Protein 3HMC (pdb70)

Foldseek 3Di:
DQAEFEFEEACVLPFFPCVQQVSRHLEYEYEQAAFLPGGGPCQVVVVVVCVVSVHAYAYEYEHQAADLVSLLVRLVSRVVRDDPSHLEYEYEYEDDNYQQVLNSVLSSQVSNVVVPRDAYEYEYEPPGCVSNVNVPRDGRWYEYEDQPPDFDPDDTQKYFHDQQDQTPRRGGGTTIDGDHDQDSVSRRD

InterPro domains:
  IPR002053 Glycoside hydrolase, family 25 [PF01183] (5-168)
  IPR002053 Glycoside hydrolase, family 25 [PS51904] (1-191)
  IPR017853 Glycoside hydrolase superfamily [SSF51445] (3-186)
  IPR021976 N-acetylmuramoyl-l-alanine amidase, C-terminal domain [PF12123] (221-264)

Secondary structure (DSSP, 8-state):
----EEEEE-GGG-S--HHHHGGGEEEEEEEEEESTT-B-SSHHHHHHHHHHTT--EEEEEE----SHHHHHHHHHHHHHHS-TT-S-EEEEE-S-SSS-HHHHHHHHHHHHHHHT-S-EEEEE-TTTHHHHTGGG---SEEEEE--SSSPPSS--SEEEEEEEEEETTTEEEEEEEE-SS--HHHHH-

CATH classification: 3.20.20.80

Radius of gyration: 15.55 Å; Cα contacts (8 Å, |Δi|>4): 410; chains: 1; bounding box: 36×42×38 Å

Solvent-accessible surface area: 8850 Å² total; per-residue (Å²): 155,124,140,25,48,10,0,9,3,12,55,194,29,26,135,21,74,18,78,87,0,78,117,40,13,30,1,0,0,0,23,1,0,34,1,22,154,83,73,4,86,54,6,156,44,9,6,129,22,0,93,150,66,54,6,39,6,0,0,26,0,28,0,98,0,96,43,72,75,42,0,93,103,4,0,58,17,0,42,109,70,4,35,112,64,13,19,0,8,0,0,8,0,69,56,124,36,28,124,64,0,73,21,0,0,28,10,0,0,72,12,0,76,166,56,29,4,169,37,0,0,1,19,1,8,108,167,9,24,95,94,37,25,3,68,106,16,164,35,47,3,36,6,8,5,84,90,64,68,71,139,9,70,76,118,12,18,1,40,6,74,21,90,101,10,114,1,65,28,13,28,146,6,38,13,8,34,53,73,43,126,41,64,64,79,59,0,35,137

Structure (mmCIF, N/CA/C/O backbone):
data_3HMC
#
_entry.id   3HMC
#
_cell.length_a   48.682
_cell.length_b   56.454
_cell.length_c   67.361
_cell.angle_alpha   90.00
_cell.angle_beta   90.00
_cell.angle_gamma   90.00
#
_symmetry.space_group_name_H-M   'P 21 21 21'
#
loop_
_entity.id
_entity.type
_entity.pdbx_description
1 polymer 'Putative prophage LambdaBa04, glycosyl hydrolase, family 25'
2 non-polymer '2-(N-MORPHOLINO)-ETHANESULFONIC ACID'
3 water water
#
loop_
_atom_site.group_PDB
_atom_site.id
_atom_site.type_symbol
_atom_site.label_atom_id
_atom_site.label_alt_id
_atom_site.label_comp_id
_atom_site.label_asym_id
_atom_site.label_entity_id
_atom_site.label_seq_id
_atom_site.pdbx_PDB_ins_code
_atom_site.Cartn_x
_atom_site.Cartn_y
_atom_site.Cartn_z
_atom_site.occupancy
_atom_site.B_iso_or_equiv
_atom_site.auth_seq_id
_atom_site.auth_comp_id
_atom_site.auth_asym_id
_atom_site.auth_atom_id
_atom_site.pdbx_PDB_model_num
ATOM 1 N N . SER A 1 2 ? 25.974 53.001 -3.998 1.00 29.56 2 SER A N 1
ATOM 2 C CA . SER A 1 2 ? 25.053 51.835 -4.119 1.00 28.65 2 SER A CA 1
ATOM 3 C C . SER A 1 2 ? 24.664 51.301 -2.744 1.00 27.34 2 SER A C 1
ATOM 4 O O . SER A 1 2 ? 25.512 50.824 -1.991 1.00 27.52 2 SER A O 1
ATOM 7 N N . HIS A 1 3 ? 23.375 51.381 -2.429 1.00 24.62 3 HIS A N 1
ATOM 8 C CA . HIS A 1 3 ? 22.857 50.912 -1.147 1.00 22.46 3 HIS A CA 1
ATOM 9 C C . HIS A 1 3 ? 23.032 49.404 -0.983 1.00 21.30 3 HIS A C 1
ATOM 10 O O . HIS A 1 3 ? 22.787 48.633 -1.909 1.00 21.41 3 HIS A O 1
ATOM 17 N N . MET A 1 4 ? 23.464 48.997 0.205 1.00 19.94 4 MET A N 1
ATOM 18 C CA . MET A 1 4 ? 23.658 47.589 0.530 1.00 19.87 4 MET A CA 1
ATOM 19 C C . MET A 1 4 ? 23.065 47.377 1.919 1.00 19.65 4 MET A C 1
ATOM 20 O O . MET A 1 4 ? 23.789 47.252 2.907 1.00 22.00 4 MET A O 1
ATOM 25 N N . GLY A 1 5 ? 21.738 47.348 1.982 1.00 18.81 5 GLY A N 1
ATOM 26 C CA . GLY A 1 5 ? 21.048 47.186 3.249 1.00 17.08 5 GLY A CA 1
ATOM 27 C C . GLY A 1 5 ? 21.025 45.784 3.818 1.00 15.32 5 GLY A C 1
ATOM 28 O O . GLY A 1 5 ? 21.218 44.802 3.101 1.00 16.31 5 GLY A O 1
ATOM 29 N N . HIS A 1 6 ? 20.771 45.697 5.120 1.00 14.21 6 HIS A N 1
ATOM 30 C CA . HIS A 1 6 ? 20.724 44.415 5.814 1.00 14.73 6 HIS A CA 1
ATOM 31 C C . HIS A 1 6 ? 19.532 44.308 6.755 1.00 12.66 6 HIS A C 1
ATOM 32 O O . HIS A 1 6 ? 19.055 45.309 7.293 1.00 12.65 6 HIS A O 1
ATOM 39 N N . ILE A 1 7 ? 19.057 43.082 6.945 1.00 12.42 7 ILE A N 1
ATOM 40 C CA . ILE A 1 7 ? 17.977 42.809 7.884 1.00 11.30 7 ILE A CA 1
ATOM 41 C C . ILE A 1 7 ? 18.732 42.135 9.020 1.00 10.58 7 ILE A C 1
ATOM 42 O O . ILE A 1 7 ? 19.267 41.035 8.862 1.00 10.31 7 ILE A O 1
ATOM 47 N N . ILE A 1 8 ? 18.785 42.806 10.163 1.00 9.99 8 ILE A N 1
ATOM 48 C CA . ILE A 1 8 ? 19.545 42.315 11.305 1.00 9.96 8 ILE A CA 1
ATOM 49 C C . ILE A 1 8 ? 18.707 42.050 12.547 1.00 9.57 8 ILE A C 1
ATOM 50 O O . ILE A 1 8 ? 17.829 42.844 12.879 1.00 10.12 8 ILE A O 1
ATOM 55 N N . ASP A 1 9 ? 18.946 40.926 13.218 1.00 9.38 9 ASP A N 1
ATOM 56 C CA . ASP A 1 9 ? 18.249 40.689 14.475 1.00 9.49 9 ASP A CA 1
ATOM 57 C C . ASP A 1 9 ? 19.297 40.943 15.552 1.00 10.12 9 ASP A C 1
ATOM 58 O O . ASP A 1 9 ? 20.467 40.583 15.390 1.00 9.69 9 ASP A O 1
ATOM 63 N N . ILE A 1 10 ? 18.882 41.605 16.629 1.00 9.34 10 ILE A N 1
ATOM 64 C CA . ILE A 1 10 ? 19.784 41.950 17.721 1.00 9.23 10 ILE A CA 1
ATOM 65 C C . ILE A 1 10 ? 19.171 41.655 19.081 1.00 8.97 10 ILE A C 1
ATOM 66 O O . ILE A 1 10 ? 17.969 41.430 19.197 1.00 9.00 10 ILE A O 1
ATOM 71 N N . SER A 1 11 ? 20.025 41.662 20.099 1.00 8.79 11 SER A N 1
ATOM 72 C CA . SER A 1 11 ? 19.632 41.429 21.482 1.00 9.06 11 SER A CA 1
ATOM 73 C C . SER A 1 11 ? 20.690 42.136 22.318 1.00 10.35 11 SER A C 1
ATOM 74 O O . SER A 1 11 ? 21.605 42.745 21.769 1.00 10.01 11 SER A O 1
ATOM 77 N N . LYS A 1 12 ? 20.583 42.052 23.639 1.00 10.13 12 LYS A N 1
ATOM 78 C CA . LYS A 1 12 ? 21.556 42.724 24.492 1.00 9.99 12 LYS A CA 1
ATOM 79 C C . LYS A 1 12 ? 22.988 42.281 24.209 1.00 10.21 12 LYS A C 1
ATOM 80 O O . LYS A 1 12 ? 23.935 43.005 24.511 1.00 10.36 12 LYS A O 1
ATOM 86 N N . TRP A 1 13 ? 23.158 41.101 23.618 1.00 9.11 13 TRP A N 1
ATOM 87 C CA . TRP A 1 13 ? 24.500 40.618 23.326 1.00 10.53 13 TRP A CA 1
ATOM 88 C C . TRP A 1 13 ? 25.248 41.510 22.340 1.00 11.06 13 TRP A C 1
ATOM 89 O O . TRP A 1 13 ? 26.475 41.479 22.285 1.00 12.63 13 TRP A O 1
ATOM 100 N N . ASN A 1 14 ? 24.516 42.312 21.570 1.00 11.08 14 ASN A N 1
ATOM 101 C CA . ASN A 1 14 ? 25.157 43.203 20.608 1.00 10.86 14 ASN A CA 1
ATOM 102 C C . A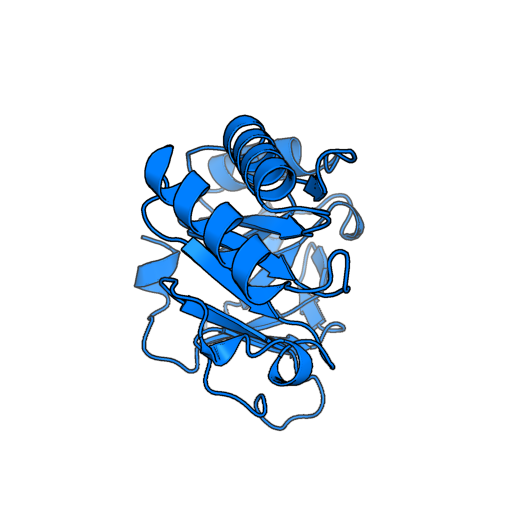SN A 1 14 ? 25.746 44.446 21.269 1.00 11.20 14 ASN A C 1
ATOM 103 O O . ASN A 1 14 ? 26.474 45.210 20.635 1.00 12.31 14 ASN A O 1
ATOM 108 N N . GLY A 1 15 ? 25.430 44.644 22.546 1.00 10.10 15 GLY A N 1
ATOM 109 C CA . GLY A 1 15 ? 25.953 45.790 23.271 1.00 10.92 15 GLY A CA 1
ATOM 110 C C . GLY A 1 15 ? 25.510 47.122 22.702 1.00 12.16 15 GLY A C 1
ATOM 111 O O . GLY A 1 15 ? 24.518 47.206 21.984 1.00 14.07 15 GLY A O 1
ATOM 112 N N . ASP A 1 16 ? 26.248 48.175 23.026 1.00 12.57 16 ASP A N 1
ATOM 113 C CA . ASP A 1 16 ? 25.909 49.499 22.532 1.00 12.43 16 ASP A CA 1
ATOM 114 C C . ASP A 1 16 ? 26.175 49.587 21.034 1.00 11.54 16 ASP A C 1
ATOM 115 O O . ASP A 1 16 ? 27.167 49.059 20.533 1.00 11.92 16 ASP A O 1
ATOM 120 N N . ILE A 1 17 ? 25.274 50.258 20.328 1.00 11.50 17 ILE A N 1
ATOM 121 C CA . ILE A 1 17 ? 25.365 50.388 18.884 1.00 11.93 17 ILE A CA 1
ATOM 122 C C . ILE A 1 17 ? 25.489 51.837 18.424 1.00 11.79 17 ILE A C 1
ATOM 123 O O . ILE A 1 17 ? 24.845 52.730 18.974 1.00 12.21 17 ILE A O 1
ATOM 128 N N . ASN A 1 18 ? 26.339 52.058 17.422 1.00 11.05 18 ASN A N 1
ATOM 129 C CA . ASN A 1 18 ? 26.533 53.385 16.843 1.00 11.38 18 ASN A CA 1
ATOM 130 C C . ASN A 1 18 ? 25.481 53.470 15.739 1.00 10.67 18 ASN A C 1
ATOM 131 O O . ASN A 1 18 ? 25.747 53.150 14.579 1.00 11.36 18 ASN A O 1
ATOM 136 N N . TRP A 1 19 ? 24.277 53.892 16.112 1.00 10.92 19 TRP A N 1
ATOM 137 C CA . TRP A 1 19 ? 23.173 53.980 15.165 1.00 11.90 19 TRP A CA 1
ATOM 138 C C . TRP A 1 19 ? 23.373 54.944 14.001 1.00 12.20 19 TRP A C 1
ATOM 139 O O . TRP A 1 19 ? 22.909 54.675 12.893 1.00 12.31 19 TRP A O 1
ATOM 150 N N . SER A 1 20 ? 24.055 56.061 14.235 1.00 13.05 20 SER A N 1
ATOM 151 C CA . SER A 1 20 ? 24.287 57.017 13.156 1.00 13.85 20 SER A CA 1
ATOM 152 C C . SER A 1 20 ? 25.090 56.390 12.023 1.00 12.69 20 SER A C 1
ATOM 153 O O . SER A 1 20 ? 24.828 56.647 10.848 1.00 13.36 20 SER A O 1
ATOM 156 N N . ILE A 1 21 ? 26.068 55.56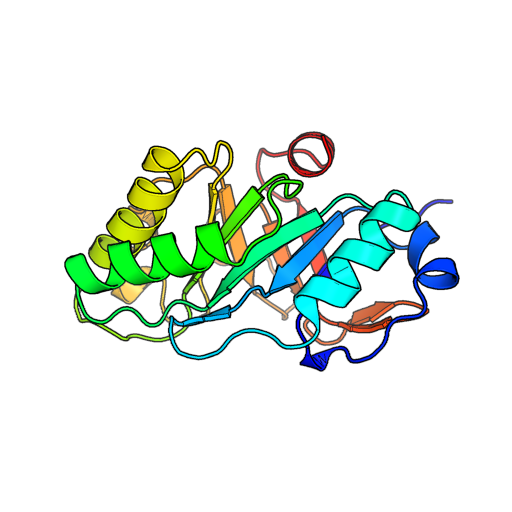4 12.379 1.00 13.22 21 ILE A N 1
ATOM 157 C CA . ILE A 1 21 ? 26.906 54.898 11.390 1.00 13.78 21 ILE A CA 1
ATOM 158 C C . ILE A 1 21 ? 26.233 53.666 10.786 1.00 13.49 21 ILE A C 1
ATOM 159 O O . ILE A 1 21 ? 26.374 53.395 9.592 1.00 15.07 21 ILE A O 1
ATOM 164 N N . ALA A 1 22 ? 25.499 52.923 11.608 1.00 12.43 22 ALA A N 1
ATOM 165 C CA . ALA A 1 22 ? 24.828 51.713 11.142 1.00 13.35 22 ALA A CA 1
ATOM 166 C C . ALA A 1 22 ? 23.648 51.995 10.214 1.00 13.44 22 ALA A C 1
ATOM 167 O O . ALA A 1 22 ? 23.344 51.196 9.327 1.00 14.41 22 ALA A O 1
ATOM 169 N N . LYS A 1 23 ? 23.000 53.137 10.420 1.00 13.63 23 LYS A N 1
ATOM 170 C CA . LYS A 1 23 ? 21.830 53.545 9.644 1.00 14.49 23 LYS A CA 1
ATOM 171 C C . LYS A 1 23 ? 21.832 53.176 8.160 1.00 13.81 23 LYS A C 1
ATOM 172 O O . LYS A 1 23 ? 20.939 52.475 7.690 1.00 14.17 23 LYS A O 1
ATOM 178 N N . GLN A 1 24 ? 22.833 53.648 7.425 1.00 14.17 24 GLN A N 1
ATOM 179 C CA . GLN A 1 24 ? 22.912 53.388 5.990 1.00 15.32 24 GLN A CA 1
ATOM 180 C C . GLN A 1 24 ? 23.018 51.910 5.618 1.00 15.04 24 GLN A C 1
ATOM 181 O O . GLN A 1 24 ? 22.787 51.539 4.467 1.00 15.86 24 GLN A O 1
ATOM 187 N N . HIS A 1 25 ? 23.360 51.069 6.588 1.00 14.30 25 HIS A N 1
ATOM 188 C CA . HIS A 1 25 ? 23.506 49.636 6.342 1.00 14.46 25 HIS A CA 1
ATOM 189 C C . HIS A 1 25 ? 22.300 48.831 6.817 1.00 13.98 25 HIS A C 1
ATOM 190 O O . HIS A 1 25 ? 22.258 47.611 6.647 1.00 15.21 25 HIS A O 1
ATOM 197 N N . ILE A 1 26 ? 21.323 49.516 7.399 1.00 12.97 26 ILE A N 1
ATOM 198 C CA . ILE A 1 26 ? 20.138 48.858 7.943 1.00 11.63 26 ILE A CA 1
ATOM 199 C C . ILE A 1 26 ? 18.846 49.050 7.161 1.00 12.92 26 ILE A C 1
ATOM 200 O O . ILE A 1 26 ? 18.436 50.179 6.899 1.00 14.02 26 ILE A O 1
ATOM 205 N N . ASP A 1 27 ? 18.203 47.943 6.801 1.00 12.53 27 ASP A N 1
ATOM 206 C CA . ASP A 1 27 ? 16.919 48.013 6.116 1.00 13.43 27 ASP A CA 1
ATOM 207 C C . ASP A 1 27 ? 15.828 47.730 7.147 1.00 13.06 27 ASP A C 1
ATOM 208 O O . ASP A 1 27 ? 14.763 48.343 7.118 1.00 13.08 27 ASP A O 1
ATOM 213 N N . PHE A 1 28 ? 16.103 46.801 8.063 1.00 11.64 28 PHE A N 1
ATOM 214 C CA . PHE A 1 28 ? 15.131 46.422 9.087 1.00 11.14 28 PHE A CA 1
ATOM 215 C C . PHE A 1 28 ? 15.835 45.745 10.258 1.00 9.76 28 PHE A C 1
ATOM 216 O O . PHE A 1 28 ? 16.832 45.043 10.069 1.00 10.33 28 PHE A O 1
ATOM 224 N N . ILE A 1 29 ? 15.309 45.955 11.462 1.00 9.65 29 ILE A N 1
ATOM 225 C CA . ILE A 1 29 ? 15.865 45.367 12.679 1.00 9.83 29 ILE A CA 1
ATOM 226 C C . ILE A 1 29 ? 14.782 44.591 13.423 1.00 9.38 29 ILE A C 1
ATOM 227 O O . ILE A 1 29 ? 13.633 45.020 13.468 1.00 9.47 29 ILE A O 1
ATOM 232 N N . ILE A 1 30 ? 15.137 43.436 13.977 1.00 9.42 30 ILE A N 1
ATOM 233 C CA . ILE A 1 30 ? 14.198 42.680 14.799 1.00 8.99 30 ILE A CA 1
ATOM 234 C C . ILE A 1 30 ? 14.971 42.502 16.109 1.00 9.52 30 ILE A C 1
ATOM 235 O O . ILE A 1 30 ? 16.007 41.833 16.144 1.00 8.80 30 ILE A O 1
ATOM 240 N N . ALA A 1 31 ? 14.477 43.131 17.173 1.00 9.09 31 ALA A N 1
ATOM 241 C CA . ALA A 1 31 ? 15.151 43.107 18.471 1.00 8.60 31 ALA A CA 1
ATOM 242 C C . ALA A 1 31 ? 14.483 42.252 19.532 1.00 8.65 31 ALA A C 1
ATOM 243 O O . ALA A 1 31 ? 13.257 42.170 19.598 1.00 8.12 31 ALA A O 1
ATOM 245 N N . ARG A 1 32 ? 15.303 41.641 20.383 1.00 8.25 32 ARG A N 1
ATOM 246 C CA . ARG A 1 32 ? 14.792 40.783 21.444 1.00 8.74 32 ARG A CA 1
ATOM 247 C C . ARG A 1 32 ? 14.187 41.552 22.611 1.00 8.57 32 A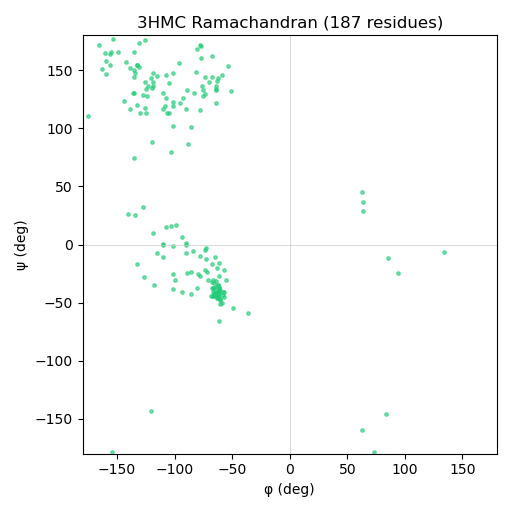RG A C 1
ATOM 248 O O . ARG A 1 32 ? 14.821 42.432 23.190 1.00 9.23 32 ARG A O 1
ATOM 256 N N . VAL A 1 33 ? 12.957 41.193 22.960 1.00 8.93 33 VAL A N 1
ATOM 257 C CA . VAL A 1 33 ? 12.250 41.828 24.065 1.00 8.92 33 VAL A CA 1
ATOM 258 C C . VAL A 1 33 ? 12.443 41.042 25.359 1.00 9.44 33 VAL A C 1
ATOM 259 O O . VAL A 1 33 ? 12.627 41.621 26.429 1.00 10.36 33 VAL A O 1
ATOM 263 N N . GLN A 1 34 ? 12.403 39.720 25.260 1.00 9.41 34 GLN A N 1
ATOM 264 C CA . GLN A 1 34 ? 12.549 38.885 26.442 1.00 9.89 34 GLN A CA 1
ATOM 265 C C . GLN A 1 34 ? 13.057 37.498 26.087 1.00 10.72 34 GLN A C 1
ATOM 266 O O . GLN A 1 34 ? 13.037 37.086 24.926 1.00 10.88 34 GLN A O 1
ATOM 272 N N . ASP A 1 35 ? 13.526 36.797 27.109 1.00 10.74 35 ASP A N 1
ATOM 273 C CA . ASP A 1 35 ? 13.995 35.426 26.983 1.00 10.87 35 ASP A CA 1
ATOM 274 C C . ASP A 1 35 ? 13.050 34.717 27.939 1.00 11.51 35 ASP A C 1
ATOM 275 O O . ASP A 1 35 ? 13.341 34.568 29.129 1.00 12.17 35 ASP A O 1
ATOM 280 N N . GLY A 1 36 ? 11.900 34.305 27.413 1.00 11.34 36 GLY A N 1
ATOM 281 C CA . GLY A 1 36 ? 10.895 33.676 28.245 1.00 11.81 36 GLY A CA 1
ATOM 282 C C . GLY A 1 36 ? 10.258 34.764 29.092 1.00 11.89 36 GLY A C 1
ATOM 283 O O . GLY A 1 36 ? 10.601 35.942 28.969 1.00 12.62 36 GLY A O 1
ATOM 284 N N . SER A 1 37 ? 9.324 34.384 29.954 1.00 11.87 37 SER A N 1
ATOM 285 C CA . SER A 1 37 ? 8.668 35.357 30.820 1.00 12.51 37 SER A CA 1
ATOM 286 C C . SER A 1 37 ? 9.579 35.884 31.920 1.00 12.26 37 SER A C 1
ATOM 287 O O . SER A 1 37 ? 9.374 36.986 32.423 1.00 13.58 37 SER A O 1
ATOM 290 N N . ASN A 1 38 ? 10.601 35.112 32.271 1.00 12.42 38 ASN A N 1
ATOM 291 C CA . ASN A 1 38 ? 11.469 35.485 33.379 1.00 12.51 38 ASN A CA 1
ATOM 292 C C . ASN A 1 38 ? 12.712 36.325 33.143 1.00 13.17 38 ASN A C 1
ATOM 293 O O . ASN A 1 38 ? 13.447 36.612 34.088 1.00 14.51 38 ASN A O 1
ATOM 298 N N . TYR A 1 39 ? 12.956 36.728 31.903 1.00 12.31 39 TYR A N 1
ATOM 299 C CA . TYR A 1 39 ? 14.118 37.561 31.616 1.00 12.90 39 TYR A CA 1
ATOM 300 C C . TYR A 1 39 ? 13.779 38.668 30.628 1.00 11.98 39 TYR A C 1
ATOM 301 O O . TYR A 1 39 ? 13.413 38.405 29.479 1.00 12.69 39 TYR A O 1
ATOM 310 N N . VAL A 1 40 ? 13.900 39.907 31.085 1.00 11.76 40 VAL A N 1
ATOM 311 C CA . VAL A 1 40 ? 13.633 41.072 30.251 1.00 10.92 40 VAL A CA 1
ATOM 312 C C . VAL A 1 40 ? 14.953 41.510 29.626 1.00 11.01 40 VAL A C 1
ATOM 313 O O . VAL A 1 40 ? 15.929 41.726 30.341 1.00 12.57 40 VAL A O 1
ATOM 317 N N . ASP A 1 41 ? 15.003 41.629 28.300 1.00 10.98 41 ASP A N 1
ATOM 318 C CA . ASP A 1 41 ? 16.244 42.062 27.661 1.00 11.13 41 ASP A CA 1
ATOM 319 C C . ASP A 1 41 ? 16.521 43.486 28.146 1.00 10.92 41 ASP A C 1
ATOM 320 O O . ASP A 1 41 ? 15.705 44.384 27.952 1.00 10.89 41 ASP A O 1
ATOM 325 N N . PRO A 1 42 ? 17.688 43.708 28.772 1.00 10.96 42 PRO A N 1
ATOM 326 C CA . PRO A 1 42 ? 18.084 45.014 29.307 1.00 10.96 42 PRO A CA 1
ATOM 327 C C . PRO A 1 42 ? 18.479 46.136 28.354 1.00 11.24 42 PRO A C 1
ATOM 328 O O . PRO A 1 42 ? 18.586 47.283 28.786 1.00 13.00 42 PRO A O 1
ATOM 332 N N . LEU A 1 43 ? 18.701 45.832 27.078 1.00 10.33 43 LEU A N 1
ATOM 333 C CA . LEU A 1 43 ? 19.075 46.883 26.136 1.00 11.60 43 LEU A CA 1
ATOM 334 C C . LEU A 1 43 ? 17.977 47.203 25.128 1.00 10.28 43 LEU A C 1
ATOM 335 O O . LEU A 1 43 ? 18.058 48.203 24.413 1.00 10.48 43 LEU A O 1
ATOM 340 N N . TYR A 1 44 ? 16.948 46.364 25.088 1.00 10.07 44 TYR A N 1
ATOM 341 C CA . TYR A 1 44 ? 15.831 46.546 24.167 1.00 9.17 44 TYR A CA 1
ATOM 342 C C . TYR A 1 44 ? 15.225 47.953 24.163 1.00 9.19 44 TYR A C 1
ATOM 343 O O . TYR A 1 44 ? 15.115 48.580 23.111 1.00 9.51 44 TYR A O 1
ATOM 352 N N . LYS A 1 45 ? 14.819 48.447 25.328 1.00 10.03 45 LYS A N 1
ATOM 353 C CA . LYS A 1 45 ? 14.206 49.772 25.393 1.00 10.62 45 LYS A CA 1
ATOM 354 C C . LYS A 1 45 ? 15.108 50.870 24.840 1.00 10.32 45 LYS A C 1
ATOM 355 O O . LYS A 1 45 ? 14.640 51.769 24.137 1.00 11.96 45 LYS A O 1
ATOM 361 N N . GLY A 1 46 ? 16.397 50.796 25.156 1.00 10.60 46 GLY A N 1
ATOM 362 C CA . GLY A 1 46 ? 17.334 51.786 24.657 1.00 10.96 46 GLY A CA 1
ATOM 363 C C . GLY A 1 46 ? 17.481 51.672 23.150 1.00 10.76 46 GLY A C 1
ATOM 364 O O . GLY A 1 46 ? 17.610 52.678 22.450 1.00 11.88 46 GLY A O 1
ATOM 365 N N . TYR A 1 47 ? 17.468 50.443 22.640 1.00 10.60 47 TYR A N 1
ATOM 366 C CA . TYR A 1 47 ? 17.586 50.236 21.202 1.00 10.46 47 TYR A CA 1
ATOM 367 C C . TYR A 1 47 ? 16.395 50.863 20.487 1.00 10.48 47 TYR A C 1
ATOM 368 O O . TYR A 1 47 ? 16.553 51.542 19.473 1.00 11.04 47 TYR A O 1
ATOM 377 N N . VAL A 1 48 ? 15.198 50.620 21.011 1.00 10.59 48 VAL A N 1
ATOM 378 C CA . VAL A 1 48 ? 13.992 51.161 20.405 1.00 10.94 48 VAL A CA 1
ATOM 379 C C . VAL A 1 48 ? 14.003 52.682 20.387 1.00 11.54 48 VAL A C 1
ATOM 380 O O . VAL A 1 48 ? 13.671 53.294 19.374 1.00 11.65 48 VAL A O 1
ATOM 384 N N . GLN A 1 49 ? 14.380 53.291 21.505 1.00 12.34 49 GLN A N 1
ATOM 385 C CA . GLN A 1 49 ? 14.436 54.746 21.584 1.00 13.22 49 GLN A CA 1
ATOM 386 C C . GLN A 1 49 ? 15.360 55.283 20.491 1.00 12.89 49 GLN A C 1
ATOM 387 O O . GLN A 1 49 ? 15.019 56.238 19.787 1.00 13.88 49 GLN A O 1
ATOM 393 N N . ALA A 1 50 ? 16.524 54.656 20.341 1.00 11.71 50 ALA A N 1
ATOM 394 C CA . ALA A 1 50 ? 17.490 55.071 19.332 1.00 11.53 50 ALA A CA 1
ATOM 395 C C . ALA A 1 50 ? 16.979 54.837 17.914 1.00 12.42 50 ALA A C 1
ATOM 396 O O . ALA A 1 50 ? 17.128 55.697 17.046 1.00 12.92 50 ALA A O 1
ATOM 398 N N . MET A 1 51 ? 16.382 53.678 17.662 1.00 12.01 51 MET A N 1
ATOM 399 C CA . MET A 1 51 ? 15.881 53.411 16.320 1.00 11.55 51 MET A CA 1
ATOM 400 C C . MET A 1 51 ? 14.786 54.397 15.915 1.00 12.52 51 MET A C 1
ATOM 401 O O . MET A 1 51 ? 14.739 54.841 14.766 1.00 12.31 51 MET A O 1
ATOM 406 N N . LYS A 1 52 ? 13.910 54.754 16.849 1.00 11.68 52 LYS A N 1
ATOM 407 C CA . LYS A 1 52 ? 12.848 55.704 16.530 1.00 13.33 52 LYS A CA 1
ATOM 408 C C . LYS A 1 52 ? 13.453 57.064 16.206 1.00 14.77 52 LYS A C 1
ATOM 409 O O . LYS A 1 52 ? 13.040 57.729 15.257 1.00 15.30 52 LYS A O 1
ATOM 415 N N . GLN A 1 53 ? 14.440 57.469 16.999 1.00 15.12 53 GLN A N 1
ATOM 416 C CA . GLN A 1 53 ? 15.115 58.745 16.796 1.00 16.14 53 GLN A CA 1
ATOM 417 C C . GLN A 1 53 ? 15.802 58.802 15.435 1.00 14.72 53 GLN A C 1
ATOM 418 O O . GLN A 1 53 ? 15.835 59.851 14.790 1.00 16.33 53 GLN A O 1
ATOM 424 N N . HIS A 1 54 ? 16.345 57.667 15.002 1.00 13.26 54 HIS A N 1
ATOM 425 C CA . HIS A 1 54 ? 17.052 57.585 13.729 1.00 13.03 54 HIS A CA 1
ATOM 426 C C . HIS A 1 54 ? 16.179 57.141 12.557 1.00 12.59 54 HIS A C 1
ATOM 427 O O . HIS A 1 54 ? 16.685 56.917 11.460 1.00 14.05 54 HIS A O 1
ATOM 434 N N . GLY A 1 55 ? 14.875 57.010 12.789 1.00 12.51 55 GLY A N 1
ATOM 435 C CA . GLY A 1 55 ? 13.970 56.604 11.724 1.00 13.18 55 GLY A CA 1
ATOM 436 C C . GLY A 1 55 ? 14.219 55.210 11.173 1.00 12.86 55 GLY A C 1
ATOM 437 O O . GLY A 1 55 ? 14.070 54.972 9.974 1.00 13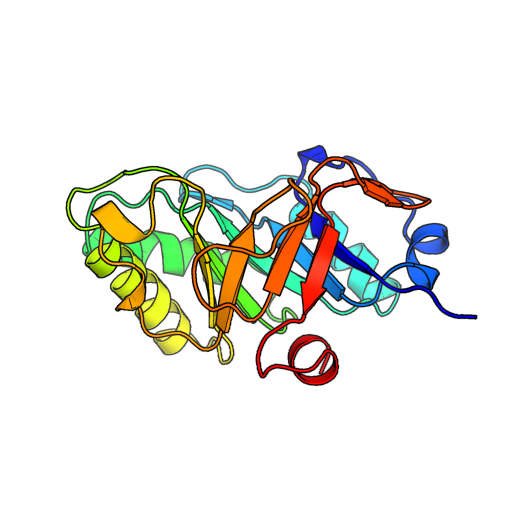.89 55 GLY A O 1
ATOM 438 N N . ILE A 1 56 ? 14.598 54.285 12.045 1.00 11.60 56 ILE A N 1
ATOM 439 C CA . ILE A 1 56 ? 14.871 52.908 11.642 1.00 10.87 56 ILE A CA 1
ATOM 440 C C . ILE A 1 56 ? 13.687 52.017 12.006 1.00 10.71 56 ILE A C 1
ATOM 441 O O . ILE A 1 56 ? 13.293 51.951 13.171 1.00 12.03 56 ILE A O 1
ATOM 446 N N . PRO A 1 57 ? 13.099 51.329 11.011 1.00 10.81 57 PRO A N 1
ATOM 447 C CA . PRO A 1 57 ? 11.957 50.443 11.257 1.00 10.44 57 PRO A CA 1
ATOM 448 C C . PRO A 1 57 ? 12.407 49.167 11.961 1.00 9.67 57 PRO A C 1
ATOM 449 O O . PRO A 1 57 ? 13.494 48.651 11.696 1.00 10.15 57 PRO A O 1
ATOM 453 N N . PHE A 1 58 ? 11.568 48.654 12.856 1.00 9.77 58 PHE A N 1
ATOM 454 C CA . PHE A 1 58 ? 11.932 47.456 13.597 1.00 9.97 58 PHE A CA 1
ATOM 455 C C . PHE A 1 58 ? 10.750 46.584 13.980 1.00 9.23 58 PHE A C 1
ATOM 456 O O . PHE A 1 58 ? 9.591 47.005 13.923 1.00 9.84 58 PHE A O 1
ATOM 464 N N . GLY A 1 59 ? 11.091 45.365 14.390 1.00 9.71 59 GLY A N 1
ATOM 465 C CA . GLY A 1 59 ? 10.129 44.384 14.847 1.00 10.52 59 GLY A CA 1
ATOM 466 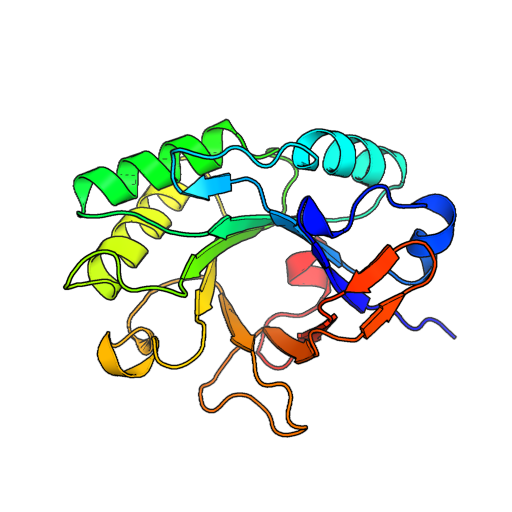C C . GLY A 1 59 ? 10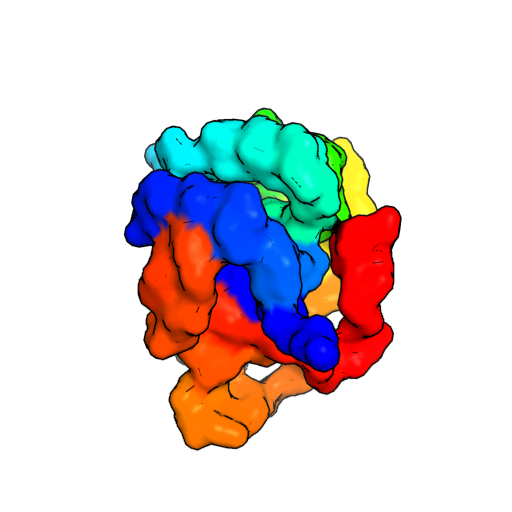.639 43.836 16.171 1.00 8.61 59 GLY A C 1
ATOM 467 O O . GLY A 1 59 ? 11.764 44.145 16.581 1.00 9.35 59 GLY A O 1
ATOM 468 N N . ASN A 1 60 ? 9.824 43.013 16.825 1.00 9.07 60 ASN A N 1
ATOM 469 C CA . ASN A 1 60 ? 10.153 42.426 18.126 1.00 9.05 60 ASN A CA 1
ATOM 470 C C . ASN A 1 60 ? 10.205 40.904 18.064 1.00 9.06 60 ASN A C 1
ATOM 471 O O . ASN A 1 60 ? 9.463 40.290 17.306 1.00 9.76 60 ASN A O 1
ATOM 476 N N . TYR A 1 61 ? 11.075 40.294 18.865 1.00 9.09 61 TYR A N 1
ATOM 477 C CA . TYR A 1 61 ? 11.091 38.840 18.946 1.00 8.38 61 TYR A CA 1
ATOM 478 C C . TYR A 1 61 ? 11.272 38.444 20.404 1.00 8.51 61 TYR A C 1
ATOM 479 O O . TYR A 1 61 ? 11.814 39.204 21.212 1.00 9.53 61 TYR A O 1
ATOM 488 N N . ALA A 1 62 ? 10.755 37.275 20.751 1.00 9.31 62 ALA A N 1
ATOM 489 C CA . ALA A 1 62 ? 10.856 36.775 22.113 1.00 8.66 62 ALA A CA 1
ATOM 490 C C . ALA A 1 62 ? 11.242 35.306 22.081 1.00 9.33 62 ALA A C 1
ATOM 491 O O . ALA A 1 62 ? 10.638 34.515 21.356 1.00 9.55 62 ALA A O 1
ATOM 493 N N . PHE A 1 63 ? 12.260 34.944 22.854 1.00 10.28 63 PHE A N 1
ATOM 494 C CA . PHE A 1 63 ? 12.670 33.551 22.921 1.00 8.95 63 PHE A CA 1
ATOM 495 C C . PHE A 1 63 ? 11.581 32.877 23.747 1.00 9.58 63 PHE A C 1
ATOM 496 O O . PHE A 1 63 ? 11.225 33.361 24.825 1.00 11.39 63 PHE A O 1
ATOM 504 N N . CYS A 1 64 ? 11.043 31.777 23.235 1.00 10.03 64 CYS A N 1
ATOM 505 C CA . CYS A 1 64 ? 9.957 31.070 23.906 1.00 10.34 64 CYS A CA 1
ATOM 506 C C . CYS A 1 64 ? 10.415 30.013 24.896 1.00 9.90 64 CYS A C 1
ATOM 507 O O . CYS A 1 64 ? 11.288 29.197 24.594 1.00 10.75 64 CYS A O 1
ATOM 510 N N . ARG A 1 65 ? 9.810 30.032 26.081 1.00 10.45 65 ARG A N 1
ATOM 511 C CA . ARG A 1 65 ? 10.142 29.072 27.129 1.00 11.86 65 ARG A CA 1
ATOM 512 C C . ARG A 1 65 ? 8.896 28.600 27.873 1.00 12.02 65 ARG A C 1
ATOM 513 O O . ARG A 1 65 ? 8.970 28.183 29.030 1.00 11.29 65 ARG A O 1
ATOM 521 N N . PHE A 1 66 ? 7.750 28.651 27.204 1.00 11.21 66 PHE A N 1
ATOM 522 C CA . PHE A 1 66 ? 6.502 28.230 27.830 1.00 11.51 66 PHE A CA 1
ATOM 523 C C . PHE A 1 66 ? 6.461 26.727 28.100 1.00 11.27 66 PHE A C 1
ATOM 524 O O . PHE A 1 66 ? 6.983 25.926 27.323 1.00 11.85 66 PHE A O 1
ATOM 532 N N . VAL A 1 67 ? 5.836 26.353 29.215 1.00 11.85 67 VAL A N 1
ATOM 533 C CA . VAL A 1 67 ? 5.763 24.953 29.626 1.00 12.15 67 VAL A CA 1
ATOM 534 C C . VAL A 1 67 ? 4.379 24.319 29.521 1.00 12.48 67 VAL A C 1
ATOM 535 O O . VAL A 1 67 ? 4.203 23.139 29.836 1.00 13.69 67 VAL A O 1
ATOM 539 N N . SER A 1 68 ? 3.402 25.104 29.085 1.00 12.70 68 SER A N 1
ATOM 540 C CA . SER A 1 68 ? 2.035 24.625 28.928 1.00 13.09 68 SER A CA 1
ATOM 541 C C . SER A 1 68 ? 1.270 25.639 28.092 1.00 13.02 68 SER A C 1
ATOM 542 O O . SER A 1 68 ? 1.775 26.729 27.815 1.00 11.98 68 SER A O 1
ATOM 545 N N . ILE A 1 69 ? 0.052 25.285 27.700 1.00 14.65 69 ILE A N 1
ATOM 546 C CA . ILE A 1 69 ? -0.782 26.177 26.906 1.00 14.11 69 ILE A CA 1
ATOM 547 C C . ILE A 1 69 ? -1.052 27.475 27.670 1.00 13.42 69 ILE A C 1
ATOM 548 O O . ILE A 1 69 ? -0.908 28.575 27.128 1.00 13.62 69 ILE A O 1
ATOM 553 N N . ALA A 1 70 ? -1.441 27.343 28.934 1.00 13.27 70 ALA A N 1
ATOM 554 C CA . ALA A 1 70 ? -1.725 28.504 29.766 1.00 12.23 70 ALA A CA 1
ATOM 555 C C . ALA A 1 70 ? -0.476 29.359 29.927 1.00 11.82 70 ALA A C 1
ATOM 556 O O . ALA A 1 70 ? -0.540 30.584 29.862 1.00 12.54 70 ALA A O 1
ATOM 558 N N . ASP A 1 71 ? 0.662 28.707 30.135 1.00 11.18 71 ASP A N 1
ATOM 559 C CA . ASP A 1 71 ? 1.917 29.425 30.313 1.00 11.31 71 ASP A CA 1
ATOM 560 C C . ASP A 1 71 ? 2.341 30.138 29.027 1.00 11.14 71 ASP A C 1
ATOM 561 O O . ASP A 1 71 ? 2.992 31.181 29.073 1.00 11.62 71 ASP A O 1
ATOM 566 N N . ALA A 1 72 ? 1.972 29.571 27.882 1.00 11.29 72 ALA A N 1
ATOM 567 C CA . ALA A 1 72 ? 2.295 30.169 26.590 1.00 10.78 72 ALA A CA 1
ATOM 568 C C . ALA A 1 72 ? 1.529 31.481 26.435 1.00 11.33 72 ALA A C 1
ATOM 569 O O . ALA A 1 72 ? 2.061 32.471 25.930 1.00 11.32 72 ALA A O 1
ATOM 571 N N . LYS A 1 73 ? 0.272 31.487 26.864 1.00 10.77 73 LYS A N 1
ATOM 572 C CA . LYS A 1 73 ? -0.534 32.695 26.782 1.00 10.71 73 LYS A CA 1
ATOM 573 C C . LYS A 1 73 ? 0.076 33.758 27.697 1.00 10.59 73 LYS A C 1
ATOM 574 O O . LYS A 1 73 ? 0.086 34.945 27.366 1.00 12.30 73 LYS A O 1
ATOM 580 N N . LYS A 1 74 ? 0.596 33.332 28.847 1.00 11.41 74 LYS A N 1
ATOM 581 C CA . LYS A 1 74 ? 1.219 34.267 29.776 1.00 12.17 74 LYS A CA 1
ATOM 582 C C . LYS A 1 74 ? 2.492 34.856 29.167 1.00 12.61 74 LYS A C 1
ATOM 583 O O . LYS A 1 74 ? 2.726 36.060 29.262 1.00 12.20 74 LYS A O 1
ATOM 589 N N . GLU A 1 75 ? 3.317 34.015 28.545 1.00 11.06 75 GLU A N 1
ATOM 590 C CA . GLU A 1 75 ? 4.539 34.519 27.926 1.00 10.80 75 GLU A CA 1
ATOM 591 C C . GLU A 1 75 ? 4.193 35.530 26.839 1.00 10.78 75 GLU A C 1
ATOM 592 O O . GLU A 1 75 ? 4.880 36.536 26.689 1.00 10.93 75 GLU A O 1
ATOM 598 N N . ALA A 1 76 ? 3.129 35.266 26.081 1.00 10.42 76 ALA A N 1
ATOM 599 C CA . ALA A 1 76 ? 2.720 36.184 25.020 1.00 10.45 76 ALA A CA 1
ATOM 600 C C . ALA A 1 76 ? 2.285 37.518 25.615 1.00 11.00 76 ALA A C 1
ATOM 601 O O . ALA A 1 76 ? 2.600 38.581 25.077 1.00 11.26 76 ALA A O 1
ATOM 603 N N . GLN A 1 77 ? 1.556 37.459 26.726 1.00 11.15 77 GLN A N 1
ATOM 604 C CA . GLN A 1 77 ? 1.098 38.668 27.397 1.00 11.65 77 GLN A CA 1
ATOM 605 C C . GLN A 1 77 ? 2.303 39.475 27.884 1.00 10.61 77 GLN A C 1
ATOM 606 O O . GLN A 1 77 ? 2.337 40.694 27.738 1.00 12.23 77 GLN A O 1
ATOM 612 N N . ASP A 1 78 ? 3.299 38.800 28.452 1.00 10.40 78 ASP A N 1
ATOM 613 C CA . ASP A 1 78 ? 4.492 39.503 28.923 1.00 11.01 78 ASP A CA 1
ATOM 614 C C . ASP A 1 78 ? 5.222 40.142 27.741 1.00 10.96 78 ASP A C 1
ATOM 615 O O . ASP A 1 78 ? 5.693 41.275 27.825 1.00 11.21 78 ASP A O 1
ATOM 620 N N . PHE A 1 79 ? 5.310 39.400 26.642 1.00 10.37 79 PHE A N 1
ATOM 621 C CA . PHE A 1 79 ? 5.971 39.857 25.421 1.00 10.08 79 PHE A CA 1
ATOM 622 C C . PHE A 1 79 ? 5.300 41.132 24.907 1.00 9.18 79 PHE A C 1
ATOM 623 O O . PHE A 1 79 ? 5.961 42.138 24.645 1.00 9.35 79 PHE A O 1
ATOM 631 N N . TRP A 1 80 ? 3.979 41.085 24.787 1.00 10.52 80 TRP A N 1
ATOM 632 C CA . TRP A 1 80 ? 3.201 42.223 24.312 1.00 11.14 80 TRP A CA 1
ATOM 633 C C . TRP A 1 80 ? 3.358 43.441 25.220 1.00 11.53 80 TRP A C 1
ATOM 634 O O . TRP A 1 80 ? 3.596 44.554 24.748 1.00 12.59 80 TRP A O 1
ATOM 645 N N . ASN A 1 81 ? 3.247 43.232 26.526 1.00 11.77 81 ASN A N 1
ATOM 646 C CA . ASN A 1 81 ? 3.361 44.345 27.459 1.00 13.30 81 ASN A CA 1
ATOM 647 C C . ASN A 1 81 ? 4.753 44.966 27.526 1.00 12.44 81 ASN A C 1
ATOM 648 O O . ASN A 1 81 ? 4.886 46.173 27.734 1.00 14.54 81 ASN A O 1
ATOM 653 N N . ARG A 1 82 ? 5.786 44.152 27.335 1.00 11.15 82 ARG A N 1
ATOM 654 C CA . ARG A 1 82 ? 7.162 44.638 27.386 1.00 10.48 82 ARG A CA 1
ATOM 655 C C . ARG A 1 82 ? 7.660 45.203 26.062 1.00 10.99 82 ARG A C 1
ATOM 656 O O . ARG A 1 82 ? 8.588 46.014 26.035 1.00 12.67 82 ARG A O 1
ATOM 664 N N . GLY A 1 83 ? 7.048 44.769 24.967 1.00 11.15 83 GLY A N 1
ATOM 665 C CA . GLY A 1 83 ? 7.471 45.232 23.658 1.00 10.64 83 GLY A CA 1
ATOM 666 C C . GLY A 1 83 ? 6.924 46.586 23.258 1.00 10.51 83 GLY A C 1
ATOM 667 O O . GLY A 1 83 ? 5.819 46.967 23.651 1.00 11.18 83 GLY A O 1
ATOM 668 N N . ASP A 1 84 ? 7.702 47.321 22.469 1.00 10.49 84 ASP A N 1
ATOM 669 C CA . ASP A 1 84 ? 7.264 48.627 22.007 1.00 12.54 84 ASP A CA 1
ATOM 670 C C . ASP A 1 84 ? 6.224 48.408 20.915 1.00 12.02 84 ASP A C 1
ATOM 671 O O . ASP A 1 84 ? 6.425 47.610 19.998 1.00 11.37 84 ASP A O 1
ATOM 676 N N . LYS A 1 85 ? 5.120 49.137 21.012 1.00 13.99 85 LYS A N 1
ATOM 677 C CA . LYS A 1 85 ? 4.027 48.999 20.066 1.00 14.37 85 LYS A CA 1
ATOM 678 C C . LYS A 1 85 ? 4.282 49.568 18.671 1.00 15.62 85 LYS A C 1
ATOM 679 O O . LYS A 1 85 ? 3.437 49.442 17.789 1.00 16.95 85 LYS A O 1
ATOM 685 N N . SER A 1 86 ? 5.445 50.179 18.468 1.00 13.94 86 SER A N 1
ATOM 686 C CA . SER A 1 86 ? 5.795 50.721 17.158 1.00 13.73 86 SER A CA 1
ATOM 687 C C . SER A 1 86 ? 6.393 49.622 16.276 1.00 13.13 86 SER A C 1
ATOM 688 O O . SER A 1 86 ? 6.671 49.839 15.094 1.00 13.43 86 SER A O 1
ATOM 691 N N . ALA A 1 87 ? 6.592 48.444 16.858 1.00 11.48 87 ALA A N 1
ATOM 692 C CA . ALA A 1 87 ? 7.137 47.312 16.118 1.00 11.46 87 ALA A CA 1
ATOM 693 C C . ALA A 1 87 ? 6.168 46.965 14.992 1.00 11.82 87 ALA A C 1
ATOM 694 O O . ALA A 1 87 ? 4.955 47.062 15.163 1.00 12.86 87 ALA A O 1
ATOM 696 N N . THR A 1 88 ? 6.699 46.569 13.842 1.00 10.60 88 THR A N 1
ATOM 697 C CA . THR A 1 88 ? 5.850 46.207 12.709 1.00 11.60 88 THR A CA 1
ATOM 698 C C . THR A 1 88 ? 5.487 44.723 12.744 1.00 11.25 88 THR A C 1
ATOM 699 O O . THR A 1 88 ? 4.479 44.311 12.168 1.00 12.22 88 THR A O 1
ATOM 703 N N . VAL A 1 89 ? 6.319 43.918 13.402 1.00 10.33 89 VAL A N 1
ATOM 704 C CA . VAL A 1 89 ? 6.070 42.483 13.513 1.00 10.91 89 VAL A CA 1
ATOM 705 C C . VAL A 1 89 ? 6.475 41.977 14.897 1.00 9.53 89 VAL A C 1
ATOM 706 O O . VAL A 1 89 ? 7.294 42.598 15.581 1.00 10.12 89 VAL A O 1
ATOM 710 N N . TRP A 1 90 ? 5.885 40.854 15.299 1.00 10.05 90 TRP A N 1
ATOM 711 C CA . TRP A 1 90 ? 6.165 40.212 16.582 1.00 9.48 90 TRP A CA 1
ATOM 712 C C . TRP A 1 90 ? 6.497 38.759 16.266 1.00 9.61 90 TRP A C 1
ATOM 713 O O . TRP A 1 90 ? 5.729 38.081 15.583 1.00 10.75 90 TRP A O 1
ATOM 724 N N . VAL A 1 91 ? 7.627 38.280 16.777 1.00 8.89 91 VAL A N 1
ATOM 725 C CA . VAL A 1 91 ? 8.081 36.927 16.486 1.00 9.11 91 VAL A CA 1
ATOM 726 C C . VAL A 1 91 ? 8.245 35.977 17.668 1.00 9.25 91 VAL A C 1
ATOM 727 O O . VAL A 1 91 ? 8.811 36.345 18.703 1.00 9.56 91 VAL A O 1
ATOM 731 N N . ALA A 1 92 ? 7.738 34.755 17.495 1.00 9.18 92 ALA A N 1
ATOM 732 C CA . ALA A 1 92 ? 7.883 33.692 18.485 1.00 8.69 92 ALA A CA 1
ATOM 733 C C . ALA A 1 92 ? 9.181 32.999 18.068 1.00 9.31 92 ALA A C 1
ATOM 734 O O . ALA A 1 92 ? 9.274 32.456 16.965 1.00 9.70 92 ALA A O 1
ATOM 736 N N . ASP A 1 93 ? 10.182 33.040 18.941 1.00 9.31 93 ASP A N 1
ATOM 737 C CA . ASP A 1 93 ? 11.492 32.450 18.674 1.00 9.73 93 ASP A CA 1
ATOM 738 C C . ASP A 1 93 ? 11.593 31.108 19.398 1.00 9.56 93 ASP A C 1
ATOM 739 O O . ASP A 1 93 ? 11.808 31.054 20.609 1.00 10.20 93 ASP A O 1
ATOM 744 N N . VAL A 1 94 ? 11.425 30.033 18.633 1.00 9.60 94 VAL A N 1
ATOM 745 C CA . VAL A 1 94 ? 11.430 28.668 19.155 1.00 9.95 94 VAL A CA 1
ATOM 746 C C . VAL A 1 94 ? 12.720 27.918 18.838 1.00 10.97 94 VAL A C 1
ATOM 747 O O . VAL A 1 94 ? 12.988 27.600 17.678 1.00 11.38 94 VAL A O 1
ATOM 751 N N . GLU A 1 95 ? 13.501 27.615 19.873 1.00 11.31 95 GLU A N 1
ATOM 752 C CA . GLU A 1 95 ? 14.771 26.917 19.697 1.00 11.80 95 GLU A CA 1
ATOM 753 C C . GLU A 1 95 ? 15.012 25.744 20.647 1.00 12.31 95 GLU A C 1
ATOM 754 O O . GLU A 1 95 ? 15.882 24.911 20.389 1.00 13.18 95 GLU A O 1
ATOM 760 N N . VAL A 1 96 ? 14.254 25.679 21.740 1.00 13.12 96 VAL A N 1
ATOM 761 C CA . VAL A 1 96 ? 14.407 24.592 22.705 1.00 14.37 96 VAL A CA 1
ATOM 762 C C . VAL A 1 96 ? 13.059 24.020 23.125 1.00 12.84 96 VAL A C 1
ATOM 763 O O . VAL A 1 96 ? 12.061 24.731 23.181 1.00 13.11 96 VAL A O 1
ATOM 767 N N . LYS A 1 97 ? 13.038 22.725 23.418 1.00 13.37 97 LYS A N 1
ATOM 768 C CA . LYS A 1 97 ? 11.813 22.064 23.849 1.00 14.58 97 LYS A CA 1
ATOM 769 C C . LYS A 1 97 ? 11.540 22.392 25.315 1.00 15.02 97 LYS A C 1
ATOM 770 O O . LYS A 1 97 ? 12.324 22.027 26.196 1.00 17.20 97 LYS A O 1
ATOM 776 N N . THR A 1 98 ? 10.438 23.089 25.575 1.00 14.76 98 THR A N 1
ATOM 777 C CA . THR A 1 98 ? 10.074 23.444 26.941 1.00 13.54 98 THR A CA 1
ATOM 778 C C . THR A 1 98 ? 8.768 22.773 27.356 1.00 13.60 98 THR A C 1
ATOM 779 O O . THR A 1 98 ? 8.356 22.845 28.515 1.00 14.13 98 THR A O 1
ATOM 783 N N . MET A 1 99 ? 8.123 22.122 26.393 1.00 12.80 99 MET A N 1
ATOM 784 C CA . MET A 1 99 ? 6.899 21.363 26.631 1.00 13.23 99 MET A CA 1
ATOM 785 C C . MET A 1 99 ? 6.811 20.331 25.510 1.00 13.53 99 MET A C 1
ATOM 786 O O . MET A 1 99 ? 7.375 20.526 24.433 1.00 13.85 99 MET A O 1
ATOM 791 N N . ASN A 1 100 ? 6.125 19.223 25.766 1.00 13.85 100 ASN A N 1
ATOM 792 C CA . ASN A 1 100 ? 6.019 18.155 24.778 1.00 13.34 100 ASN A CA 1
ATOM 793 C C . ASN A 1 100 ? 5.406 18.582 23.449 1.00 12.22 100 ASN A C 1
ATOM 794 O O . ASN A 1 100 ? 5.899 18.205 22.383 1.00 13.64 100 ASN A O 1
ATOM 799 N N . ASP A 1 101 ? 4.334 19.365 23.509 1.00 11.90 101 ASP A N 1
ATOM 800 C CA . ASP A 1 101 ? 3.664 19.820 22.297 1.00 11.22 101 ASP A CA 1
ATOM 801 C C . ASP A 1 101 ? 4.037 21.275 22.005 1.00 10.90 101 ASP A C 1
ATOM 802 O O . ASP A 1 101 ? 3.272 22.198 22.295 1.00 11.50 101 ASP A O 1
ATOM 807 N N . MET A 1 102 ? 5.220 21.477 21.435 1.00 11.22 102 MET A N 1
ATOM 808 C CA . MET A 1 102 ? 5.675 22.824 21.123 1.00 11.86 102 MET A CA 1
ATOM 809 C C . MET A 1 102 ? 4.810 23.518 20.082 1.00 11.61 102 MET A C 1
ATOM 810 O O . MET A 1 102 ? 4.658 24.735 20.112 1.00 11.56 102 MET A O 1
ATOM 815 N N . ARG A 1 103 ? 4.239 22.753 19.161 1.00 11.19 103 ARG A N 1
ATOM 816 C CA . ARG A 1 103 ? 3.403 23.355 18.138 1.00 11.59 103 ARG A CA 1
ATOM 817 C C . ARG A 1 103 ? 2.155 23.959 18.795 1.00 11.50 103 ARG A C 1
ATOM 818 O O . ARG A 1 103 ? 1.761 25.082 18.482 1.00 11.31 103 ARG A O 1
ATOM 826 N N . ALA A 1 104 ? 1.549 23.231 19.729 1.00 10.53 104 ALA A N 1
ATOM 827 C CA . ALA A 1 104 ? 0.358 23.730 20.412 1.00 10.73 104 ALA A CA 1
ATOM 828 C C . ALA A 1 104 ? 0.684 24.958 21.268 1.00 10.16 104 ALA A C 1
ATOM 829 O O . ALA A 1 104 ? -0.072 25.929 21.294 1.00 10.38 104 ALA A O 1
ATOM 831 N N . GLY A 1 105 ? 1.810 24.909 21.973 1.00 10.79 105 GLY A N 1
ATOM 832 C CA . GLY A 1 105 ? 2.198 26.036 22.802 1.00 10.78 105 GLY A CA 1
ATOM 833 C C . GLY A 1 105 ? 2.494 27.258 21.950 1.00 9.90 105 GLY A C 1
ATOM 834 O O . GLY A 1 105 ? 2.101 28.380 22.276 1.00 10.84 105 GLY A O 1
ATOM 835 N N . THR A 1 106 ? 3.185 27.035 20.838 1.00 10.82 106 THR A N 1
ATOM 836 C CA . THR A 1 106 ? 3.526 28.126 19.939 1.00 10.50 106 THR A CA 1
ATOM 837 C C . THR A 1 106 ? 2.262 28.751 19.351 1.00 9.54 106 THR A C 1
ATOM 838 O O . THR A 1 106 ? 2.159 29.972 19.252 1.00 9.78 106 THR A O 1
ATOM 842 N N . GLN A 1 107 ? 1.289 27.928 18.972 1.00 9.44 107 GLN A N 1
ATOM 843 C CA . GLN A 1 107 ? 0.066 28.485 18.411 1.00 10.35 107 GLN A CA 1
ATOM 844 C C . GLN A 1 107 ? -0.688 29.286 19.475 1.00 10.35 107 GLN A C 1
ATOM 845 O O . GLN A 1 107 ? -1.278 30.323 19.174 1.00 11.07 107 GLN A O 1
ATOM 851 N N . ALA A 1 108 ? -0.671 28.811 20.717 1.00 10.56 108 ALA A N 1
ATOM 852 C CA . ALA A 1 108 ? -1.352 29.523 21.795 1.00 10.99 108 ALA A CA 1
ATOM 853 C C . ALA A 1 108 ? -0.699 30.894 21.989 1.00 10.57 108 ALA A C 1
ATOM 854 O O . ALA A 1 108 ? -1.381 31.904 22.167 1.00 11.28 108 ALA A O 1
ATOM 856 N N . PHE A 1 109 ? 0.631 30.910 21.952 1.00 10.23 109 PHE A N 1
ATOM 857 C CA . PHE A 1 109 ? 1.429 32.127 22.095 1.00 10.15 109 PHE A CA 1
ATOM 858 C C . PHE A 1 109 ? 1.075 33.109 20.973 1.00 9.29 109 PHE A C 1
ATOM 859 O O . PHE A 1 109 ? 0.768 34.280 21.219 1.00 10.23 109 PHE A O 1
ATOM 867 N N . ILE A 1 110 ? 1.114 32.620 19.738 1.00 9.22 110 ILE A N 1
ATOM 868 C CA . ILE A 1 110 ? 0.814 33.436 18.571 1.00 10.87 110 ILE A CA 1
ATOM 869 C C . ILE A 1 110 ? -0.629 33.946 18.580 1.00 10.20 110 ILE A C 1
ATOM 870 O O . ILE A 1 110 ? -0.879 35.128 18.328 1.00 10.65 110 ILE A O 1
ATOM 875 N N . ASP A 1 111 ? -1.580 33.067 18.879 1.00 10.16 111 ASP A N 1
ATOM 876 C CA . ASP A 1 111 ? -2.984 33.472 18.914 1.00 10.92 111 ASP A CA 1
ATOM 877 C C . ASP A 1 111 ? -3.239 34.538 19.973 1.00 11.47 111 ASP A C 1
ATOM 878 O O . ASP A 1 111 ? -4.076 35.418 19.781 1.00 11.72 111 ASP A O 1
ATOM 883 N N . GLU A 1 112 ? -2.529 34.458 21.095 1.00 10.83 112 GLU A N 1
ATOM 884 C CA . GLU A 1 112 ? -2.711 35.444 22.154 1.00 11.66 112 GLU A CA 1
ATOM 885 C C . GLU A 1 112 ? -2.199 36.804 21.675 1.00 11.26 112 GLU A C 1
ATOM 886 O O . GLU A 1 112 ? -2.781 37.841 21.991 1.00 11.13 112 GLU A O 1
ATOM 892 N N . LEU A 1 113 ? -1.113 36.806 20.908 1.00 11.17 113 LEU A N 1
ATOM 893 C CA . LEU A 1 113 ? -0.599 38.066 20.383 1.00 10.80 113 LEU A CA 1
ATOM 894 C C . LEU A 1 113 ? -1.653 38.685 19.464 1.00 10.71 113 LEU A C 1
ATOM 895 O O . LEU A 1 113 ? -1.919 39.885 19.533 1.00 10.91 113 LEU A O 1
ATOM 900 N N . TYR A 1 114 ? -2.261 37.869 18.605 1.00 10.98 114 TYR A N 1
ATOM 901 C CA . TYR A 1 114 ? -3.301 38.383 17.717 1.00 11.16 114 TYR A CA 1
ATOM 902 C C . TYR A 1 114 ? -4.462 38.933 18.547 1.00 11.33 114 TYR A C 1
ATOM 903 O O . TYR A 1 114 ? -5.001 39.997 18.249 1.00 11.85 114 TYR A O 1
ATOM 912 N N . ARG A 1 115 ? -4.845 38.210 19.596 1.00 11.19 115 ARG A N 1
ATOM 913 C CA . ARG A 1 115 ? -5.954 38.642 20.442 1.00 12.37 115 ARG A CA 1
ATOM 914 C C . ARG A 1 115 ? -5.671 39.990 21.100 1.00 12.04 115 ARG A C 1
ATOM 915 O O . ARG A 1 115 ? -6.571 40.823 21.245 1.00 14.11 115 ARG A O 1
ATOM 923 N N . LEU A 1 116 ? -4.419 40.201 21.494 1.00 12.54 116 LEU A N 1
ATOM 924 C CA . LEU A 1 116 ? -4.013 41.440 22.146 1.00 12.72 116 LEU A CA 1
ATOM 925 C C . LEU A 1 116 ? -3.932 42.632 21.198 1.00 13.69 116 LEU A C 1
ATOM 926 O O . LEU A 1 116 ? -4.006 43.782 21.637 1.00 13.77 116 LEU A O 1
ATOM 931 N N . GLY A 1 117 ? -3.777 42.364 19.904 1.00 12.71 117 GLY A N 1
ATOM 932 C CA . GLY A 1 117 ? -3.712 43.449 18.943 1.00 13.23 117 GLY A CA 1
ATOM 933 C C . GLY A 1 117 ? -2.617 43.385 17.893 1.00 12.35 117 GLY A C 1
ATOM 934 O O . GLY A 1 117 ? -2.587 44.218 16.988 1.00 12.67 117 GLY A O 1
ATOM 935 N N . ALA A 1 118 ? -1.710 42.420 18.001 1.00 11.07 118 ALA A N 1
ATOM 936 C CA . ALA A 1 118 ? -0.635 42.298 17.022 1.00 11.37 118 ALA A CA 1
ATOM 937 C C . ALA A 1 118 ? -1.240 41.987 15.656 1.00 11.09 118 ALA A C 1
ATOM 938 O O . ALA A 1 118 ? -2.114 41.129 15.545 1.00 11.91 118 ALA A O 1
ATOM 940 N N . LYS A 1 119 ? -0.784 42.679 14.616 1.00 11.81 119 LYS A N 1
ATOM 941 C CA . LYS A 1 119 ? -1.324 42.452 13.278 1.00 10.87 119 LYS A CA 1
ATOM 942 C C . LYS A 1 119 ? -0.442 41.596 12.371 1.00 11.02 119 LYS A C 1
ATOM 943 O O . LYS A 1 119 ? -0.939 40.967 11.438 1.00 13.81 119 LYS A O 1
ATOM 949 N N . LYS A 1 120 ? 0.860 41.575 12.634 1.00 9.84 120 LYS A N 1
ATOM 950 C CA . LYS A 1 120 ? 1.785 40.758 11.853 1.00 10.48 120 LYS A CA 1
ATOM 951 C C . LYS A 1 120 ? 2.626 39.957 12.838 1.00 10.41 120 LYS A C 1
ATOM 952 O O . LYS A 1 120 ? 3.416 40.520 13.597 1.00 12.03 120 LYS A O 1
ATOM 958 N N . VAL A 1 121 ? 2.435 38.642 12.832 1.00 10.06 121 VAL A N 1
ATOM 959 C CA . VAL A 1 121 ? 3.148 37.754 13.741 1.00 10.62 121 VAL A CA 1
ATOM 960 C C . VAL A 1 121 ? 3.906 36.689 12.961 1.00 10.14 121 VAL A C 1
ATOM 961 O O . VAL A 1 121 ? 3.380 36.107 12.010 1.00 10.93 121 VAL A O 1
ATOM 965 N N . GLY A 1 122 ? 5.148 36.448 13.369 1.00 9.83 122 GLY A N 1
ATOM 966 C CA . GLY A 1 122 ? 5.979 35.465 12.701 1.00 10.07 122 GLY A CA 1
ATOM 967 C C . GLY A 1 122 ? 6.541 34.420 13.639 1.00 8.72 122 GLY A C 1
ATOM 968 O O . GLY A 1 122 ? 6.374 34.502 14.859 1.00 9.63 122 GLY A O 1
ATOM 969 N N . LEU A 1 123 ? 7.240 33.451 13.060 1.00 8.91 123 LEU A N 1
ATOM 970 C CA . LEU A 1 123 ? 7.823 32.347 13.806 1.00 9.06 123 LEU A CA 1
ATOM 971 C C . LEU A 1 123 ? 9.246 32.043 13.361 1.00 9.22 123 LEU A C 1
ATOM 972 O O . LEU A 1 123 ? 9.505 31.918 12.167 1.00 10.42 123 LEU A O 1
ATOM 977 N N . TYR A 1 124 ? 10.159 31.938 14.322 1.00 9.21 124 TYR A N 1
ATOM 978 C CA . TYR A 1 124 ? 11.548 31.579 14.045 1.00 8.86 124 TYR A CA 1
ATOM 979 C C . TYR A 1 124 ? 11.710 30.177 14.630 1.00 10.10 124 TYR A C 1
ATOM 980 O O . TYR A 1 124 ? 11.320 29.942 15.776 1.00 10.49 124 TYR A O 1
ATOM 989 N N . VAL A 1 125 ? 12.261 29.248 13.852 1.00 9.03 125 VAL A N 1
ATOM 990 C CA . VAL A 1 125 ? 12.461 27.879 14.327 1.00 9.53 125 VAL A CA 1
ATOM 991 C C . VAL A 1 125 ? 13.919 27.459 14.164 1.00 9.48 125 VAL A C 1
ATOM 992 O O . VAL A 1 125 ? 14.433 27.398 13.048 1.00 9.84 125 VAL A O 1
ATOM 996 N N . GLY A 1 126 ? 14.577 27.172 15.282 1.00 9.56 126 GLY A N 1
ATOM 997 C CA . GLY A 1 126 ? 15.967 26.755 15.242 1.00 10.32 126 GLY A CA 1
ATOM 998 C C . GLY A 1 126 ? 16.124 25.305 14.824 1.00 10.11 126 GLY A C 1
ATOM 999 O O . GLY A 1 126 ? 15.143 24.566 14.716 1.00 11.35 126 GLY A O 1
ATOM 1000 N N . HIS A 1 127 ? 17.365 24.890 14.599 1.00 10.89 127 HIS A N 1
ATOM 1001 C CA . HIS A 1 127 ? 17.635 23.523 14.180 1.00 10.29 127 HIS A CA 1
ATOM 1002 C C . HIS A 1 127 ? 17.140 22.484 15.177 1.00 10.83 127 HIS A C 1
ATOM 1003 O O . HIS A 1 127 ? 17.160 22.706 16.392 1.00 11.65 127 HIS A O 1
ATOM 1010 N N . HIS A 1 128 ? 16.695 21.352 14.636 1.00 10.71 128 HIS A N 1
ATOM 1011 C CA . HIS A 1 128 ? 16.186 20.224 15.409 1.00 11.80 128 HIS A CA 1
ATOM 1012 C C . HIS A 1 128 ? 14.917 20.514 16.205 1.00 13.80 128 HIS A C 1
ATOM 1013 O O . HIS A 1 128 ? 14.667 19.905 17.244 1.00 16.65 128 HIS A O 1
ATOM 1020 N N . MET A 1 129 ? 14.110 21.441 15.703 1.00 13.26 129 MET A N 1
ATOM 1021 C CA . MET A 1 129 ? 12.851 21.795 16.353 1.00 14.76 129 MET A CA 1
ATOM 1022 C C . MET A 1 129 ? 11.677 21.707 15.382 1.00 15.36 129 MET A C 1
ATOM 1023 O O . MET A 1 129 ? 10.545 21.446 15.785 1.00 18.51 129 MET A O 1
ATOM 1028 N N . TYR A 1 130 ? 11.953 21.907 14.099 1.00 14.27 130 TYR A N 1
ATOM 1029 C CA . TYR A 1 130 ? 10.907 21.906 13.083 1.00 14.67 130 TYR A CA 1
ATOM 1030 C C . TYR A 1 130 ? 10.123 20.606 12.911 1.00 15.66 130 TYR A C 1
ATOM 1031 O O . TYR A 1 130 ? 8.923 20.554 13.181 1.00 17.03 130 TYR A O 1
ATOM 1040 N N . THR A 1 131 ? 10.799 19.561 12.451 1.00 15.72 131 THR A N 1
ATOM 1041 C CA . THR A 1 131 ? 10.140 18.283 12.207 1.00 16.72 131 THR A CA 1
ATOM 1042 C C . THR A 1 131 ? 9.659 17.525 13.445 1.00 16.51 131 THR A C 1
ATOM 1043 O O . THR A 1 131 ? 8.536 17.018 13.466 1.00 16.78 131 THR A O 1
ATOM 1047 N N . PRO A 1 132 ? 10.488 17.443 14.496 1.00 15.31 132 PRO A N 1
ATOM 1048 C CA . PRO A 1 132 ? 10.064 16.722 15.701 1.00 15.92 132 PRO A CA 1
ATOM 1049 C C . PRO A 1 132 ? 8.748 17.216 16.302 1.00 15.94 132 PRO A C 1
ATOM 1050 O O . PRO A 1 132 ? 7.999 16.439 16.898 1.00 16.32 132 PRO A O 1
ATOM 1054 N N . PHE A 1 133 ? 8.461 18.503 16.137 1.00 14.40 133 PHE A N 1
ATOM 1055 C CA . PHE A 1 133 ? 7.245 19.075 16.696 1.00 14.39 133 PHE A CA 1
ATOM 1056 C C . PHE A 1 133 ? 6.190 19.458 15.663 1.00 14.15 133 PHE A C 1
ATOM 1057 O O . PHE A 1 133 ? 5.116 19.945 16.018 1.00 15.24 133 PHE A O 1
ATOM 1065 N N . GLY A 1 134 ? 6.489 19.221 14.389 1.00 14.03 134 GLY A N 1
ATOM 1066 C CA . GLY A 1 134 ? 5.547 19.545 13.331 1.00 13.38 134 GLY A CA 1
ATOM 1067 C C . GLY A 1 134 ? 5.256 21.032 13.240 1.00 12.58 134 GLY A C 1
ATOM 1068 O O . GLY A 1 134 ? 4.107 21.448 13.094 1.00 14.38 134 GLY A O 1
ATOM 1069 N N . MET A 1 135 ? 6.310 21.839 13.304 1.00 13.40 135 MET A N 1
ATOM 1070 C CA . MET A 1 135 ? 6.167 23.288 13.255 1.00 12.95 135 MET A CA 1
ATOM 1071 C C . MET A 1 135 ? 5.628 23.830 11.934 1.00 13.15 135 MET A C 1
ATOM 1072 O O . MET A 1 135 ? 5.265 25.004 11.846 1.00 13.66 135 MET A O 1
ATOM 1077 N N . ALA A 1 136 ? 5.565 22.981 10.915 1.00 13.71 136 ALA A N 1
ATOM 1078 C CA . ALA A 1 136 ? 5.034 23.399 9.624 1.00 12.96 136 ALA A CA 1
ATOM 1079 C C . ALA A 1 136 ? 3.538 23.665 9.775 1.00 12.42 136 ALA A C 1
ATOM 1080 O O . ALA A 1 136 ? 2.925 24.329 8.937 1.00 15.00 136 ALA A O 1
ATOM 1082 N N . ASN A 1 137 ? 2.960 23.159 10.862 1.00 12.43 137 ASN A N 1
ATOM 1083 C CA . ASN A 1 137 ? 1.532 23.315 11.109 1.00 12.64 137 ASN A CA 1
ATOM 1084 C C . ASN A 1 137 ? 1.156 24.558 11.897 1.00 12.21 137 ASN A C 1
ATOM 1085 O O . ASN A 1 137 ? -0.021 24.796 12.165 1.00 13.28 137 ASN A O 1
ATOM 1090 N N . VAL A 1 138 ? 2.153 25.351 12.269 1.00 11.87 138 VAL A N 1
ATOM 1091 C CA . VAL A 1 138 ? 1.885 26.581 12.995 1.00 12.23 138 VAL A CA 1
ATOM 1092 C C . VAL A 1 138 ? 1.354 27.603 11.994 1.00 12.32 138 VAL A C 1
ATOM 1093 O O . VAL A 1 138 ? 1.865 27.714 10.877 1.00 14.26 138 VAL A O 1
ATOM 1097 N N . LYS A 1 139 ? 0.314 28.328 12.385 1.00 12.31 139 LYS A N 1
ATOM 1098 C CA . LYS A 1 139 ? -0.265 29.344 11.520 1.00 12.47 139 LYS A CA 1
ATOM 1099 C C . LYS A 1 139 ? 0.220 30.718 11.956 1.00 12.25 139 LYS A C 1
ATOM 1100 O O . LYS A 1 139 ? -0.018 31.139 13.087 1.00 13.35 139 LYS A O 1
ATOM 1106 N N . SER A 1 140 ? 0.916 31.401 11.054 1.00 12.16 140 SER A N 1
ATOM 1107 C CA . SER A 1 140 ? 1.432 32.740 11.317 1.00 12.15 140 SER A CA 1
ATOM 1108 C C . SER A 1 140 ? 1.562 33.460 9.983 1.00 11.60 140 SER A C 1
ATOM 1109 O O . SER A 1 140 ? 1.318 32.875 8.928 1.00 12.23 140 SER A O 1
ATOM 1112 N N . ASP A 1 141 ? 1.952 34.727 10.029 1.00 10.59 141 ASP A N 1
ATOM 1113 C CA . ASP A 1 141 ? 2.099 35.507 8.810 1.00 11.09 141 ASP A CA 1
ATOM 1114 C C . ASP A 1 141 ? 3.395 35.242 8.059 1.00 11.87 141 ASP A C 1
ATOM 1115 O O . ASP A 1 141 ? 3.464 35.446 6.848 1.00 12.48 141 ASP A O 1
ATOM 1120 N N . PHE A 1 142 ? 4.424 34.796 8.770 1.00 11.02 142 PHE A N 1
ATOM 1121 C CA . PHE A 1 142 ? 5.694 34.509 8.126 1.00 11.46 142 PHE A CA 1
ATOM 1122 C C . PHE A 1 142 ? 6.557 33.580 8.961 1.00 11.28 142 PHE A C 1
ATOM 1123 O O . PHE A 1 142 ? 6.372 33.468 10.179 1.00 9.77 142 PHE A O 1
ATOM 1131 N N . VAL A 1 143 ? 7.488 32.911 8.287 1.00 11.11 143 VAL A N 1
ATOM 1132 C CA . VAL A 1 143 ? 8.402 31.965 8.915 1.00 10.35 143 VAL A CA 1
ATOM 1133 C C . VAL A 1 143 ? 9.834 32.432 8.675 1.00 9.48 143 VAL A C 1
ATOM 1134 O O . VAL A 1 143 ? 10.165 32.944 7.603 1.00 9.96 143 VAL A O 1
ATOM 1138 N N . TRP A 1 144 ? 10.671 32.226 9.686 1.00 9.06 144 TRP A N 1
ATOM 1139 C CA . TRP A 1 144 ? 12.061 32.670 9.701 1.00 8.61 144 TRP A CA 1
ATOM 1140 C C . TRP A 1 144 ? 12.911 31.490 10.175 1.00 9.80 144 TRP A C 1
ATOM 1141 O O . TRP A 1 144 ? 12.725 30.982 11.282 1.00 9.36 144 TRP A O 1
ATOM 1152 N N . ILE A 1 145 ? 13.840 31.051 9.332 1.00 9.55 145 ILE A N 1
ATOM 1153 C CA . ILE A 1 145 ? 14.667 29.895 9.650 1.00 9.89 145 ILE A CA 1
ATOM 1154 C C . ILE A 1 145 ? 16.138 30.116 9.334 1.00 9.15 145 ILE A C 1
ATOM 1155 O O . ILE A 1 145 ? 16.480 30.773 8.350 1.00 9.76 145 ILE A O 1
ATOM 1160 N N . PRO A 1 146 ? 17.031 29.561 10.166 1.00 9.39 146 PRO A N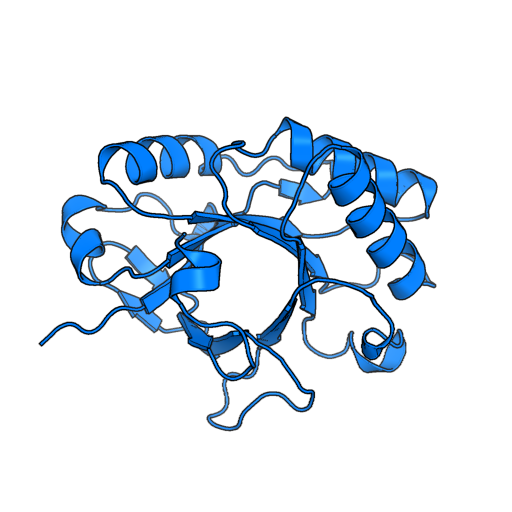 1
ATOM 1161 C CA . PRO A 1 146 ? 18.469 29.713 9.946 1.00 9.36 146 PRO A CA 1
ATOM 1162 C C . PRO A 1 146 ? 19.125 28.544 9.211 1.00 10.15 146 PRO A C 1
ATOM 1163 O O . PRO A 1 146 ? 18.626 27.421 9.216 1.00 10.80 146 PRO A O 1
ATOM 1167 N N . ARG A 1 147 ? 20.250 28.846 8.576 1.00 10.91 147 ARG A N 1
ATOM 1168 C CA . ARG A 1 147 ? 21.106 27.864 7.917 1.00 10.44 147 ARG A CA 1
ATOM 1169 C C . ARG A 1 147 ? 22.301 28.676 7.466 1.00 10.46 147 ARG A C 1
ATOM 1170 O O . ARG A 1 147 ? 22.198 29.517 6.578 1.00 11.04 147 ARG A O 1
ATOM 1178 N N . TYR A 1 148 ? 23.437 28.421 8.103 1.00 11.30 148 TYR A N 1
ATOM 1179 C CA . TYR A 1 148 ? 24.657 29.180 7.858 1.00 12.51 148 TYR A CA 1
ATOM 1180 C C . TYR A 1 148 ? 25.673 28.539 6.918 1.00 15.13 148 TYR A C 1
ATOM 1181 O O . TYR A 1 148 ? 26.831 28.960 6.892 1.00 19.19 148 TYR A O 1
ATOM 1190 N N . GLY A 1 149 ? 25.251 27.546 6.141 1.00 17.41 149 GLY A N 1
ATOM 1191 C CA . GLY A 1 149 ? 26.180 26.876 5.244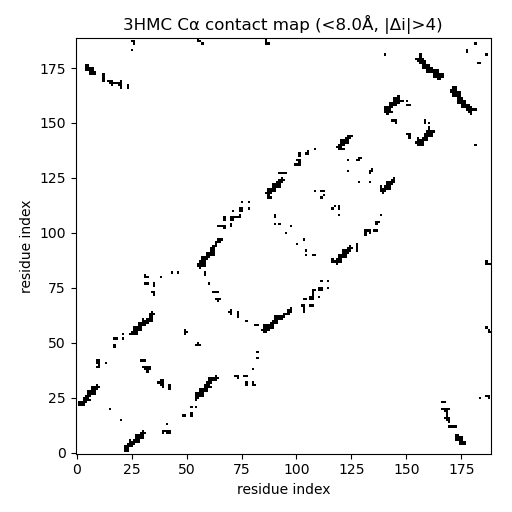 1.00 19.76 149 GLY A CA 1
ATOM 1192 C C . GLY A 1 149 ? 26.145 27.210 3.761 1.00 20.95 149 GLY A C 1
ATOM 1193 O O . GLY A 1 149 ? 26.703 26.467 2.953 1.00 23.10 149 GLY A O 1
ATOM 1194 N N . GLY A 1 150 ? 25.506 28.311 3.385 1.00 20.79 150 GLY A N 1
ATOM 1195 C CA . GLY A 1 150 ? 25.460 28.667 1.976 1.00 19.83 150 GLY A CA 1
ATOM 1196 C C . GLY A 1 150 ? 24.225 28.163 1.251 1.00 18.84 150 GLY A C 1
ATOM 1197 O O . GLY A 1 150 ? 23.838 28.714 0.220 1.00 18.84 150 GLY A O 1
ATOM 1198 N N . ASN A 1 151 ? 23.616 27.102 1.768 1.00 18.59 151 ASN A N 1
ATOM 1199 C CA . ASN A 1 151 ? 22.403 26.570 1.160 1.00 17.22 151 ASN A CA 1
ATOM 1200 C C . ASN A 1 151 ? 21.211 27.040 1.991 1.00 15.11 151 ASN A C 1
ATOM 1201 O O . ASN A 1 151 ? 21.320 27.216 3.206 1.00 13.96 151 ASN A O 1
ATOM 1206 N N . LYS A 1 152 ? 20.080 27.260 1.335 1.00 12.92 152 LYS A N 1
ATOM 1207 C CA . LYS A 1 152 ? 18.888 27.739 2.024 1.00 11.47 152 LYS A CA 1
ATOM 1208 C C . LYS A 1 152 ? 18.306 26.715 2.990 1.00 11.11 152 LYS A C 1
ATOM 1209 O O . LYS A 1 152 ? 18.616 25.525 2.920 1.00 10.82 152 LYS A O 1
ATOM 1215 N N . PRO A 1 153 ? 17.453 27.175 3.918 1.00 10.29 153 PRO A N 1
ATOM 1216 C CA . PRO A 1 153 ? 16.825 26.289 4.900 1.00 11.08 153 PRO A CA 1
ATOM 1217 C C . PRO A 1 153 ? 16.103 25.116 4.239 1.00 11.71 153 PRO A C 1
ATOM 1218 O O . PRO A 1 153 ? 15.657 25.212 3.090 1.00 11.79 153 PRO A O 1
ATOM 1222 N N . ALA A 1 154 ? 15.990 24.017 4.979 1.00 12.94 154 ALA A N 1
ATOM 1223 C CA . ALA A 1 154 ? 15.350 22.799 4.489 1.00 13.10 154 ALA A CA 1
ATOM 1224 C C . ALA A 1 154 ? 13.833 22.895 4.393 1.00 13.34 154 ALA A C 1
ATOM 1225 O O . ALA A 1 154 ? 13.177 21.965 3.928 1.00 14.44 154 ALA A O 1
ATOM 1227 N N . TYR A 1 155 ? 13.274 24.012 4.839 1.00 14.08 155 TYR A N 1
ATOM 1228 C CA . TYR A 1 155 ? 11.830 24.197 4.790 1.00 16.19 155 TYR A CA 1
ATOM 1229 C C . TYR A 1 155 ? 11.520 25.568 4.217 1.00 17.39 155 TYR A C 1
ATOM 1230 O O . TYR A 1 155 ? 12.341 26.478 4.293 1.00 16.32 155 TYR A O 1
ATOM 1239 N N . PRO A 1 156 ? 10.332 25.735 3.622 1.00 19.14 156 PRO A N 1
ATOM 1240 C CA . PRO A 1 156 ? 10.005 27.046 3.063 1.00 19.07 156 PRO A CA 1
ATOM 1241 C C . PRO A 1 156 ? 9.957 28.105 4.161 1.00 17.24 156 PRO A C 1
ATOM 1242 O O . PRO A 1 156 ? 9.505 27.844 5.274 1.00 17.56 156 PRO A O 1
ATOM 1246 N N . CYS A 1 157 ? 10.455 29.295 3.853 1.00 16.51 157 CYS A N 1
ATOM 1247 C CA . CYS A 1 157 ? 10.446 30.381 4.820 1.00 14.56 157 CYS A CA 1
ATOM 1248 C C . CYS A 1 157 ? 10.477 31.717 4.101 1.00 13.09 157 CYS A C 1
ATOM 1249 O O . CYS A 1 157 ? 10.763 31.790 2.903 1.00 13.41 157 CYS A O 1
ATOM 1252 N N . ASP A 1 158 ? 10.178 32.775 4.840 1.00 11.77 158 ASP A N 1
ATOM 1253 C CA . ASP A 1 158 ? 10.152 34.116 4.279 1.00 10.63 158 ASP A CA 1
ATOM 1254 C C . ASP A 1 158 ? 11.429 34.869 4.606 1.00 10.75 158 ASP A C 1
ATOM 1255 O O . ASP A 1 158 ? 11.866 35.727 3.841 1.00 11.20 158 ASP A O 1
ATOM 1260 N N . ILE A 1 159 ? 12.018 34.551 5.754 1.00 10.83 159 ILE A N 1
ATOM 1261 C CA . ILE A 1 159 ? 13.266 35.171 6.165 1.00 10.12 159 ILE A CA 1
ATOM 1262 C C . ILE A 1 159 ? 14.275 34.063 6.416 1.00 10.24 159 ILE A C 1
ATOM 1263 O O . ILE A 1 159 ? 13.998 33.115 7.156 1.00 9.76 159 ILE A O 1
ATOM 1268 N N . TRP A 1 160 ? 15.437 34.186 5.789 1.00 9.71 160 TRP A N 1
ATOM 1269 C CA . TRP A 1 160 ? 16.514 33.218 5.941 1.00 9.10 160 TRP A CA 1
ATOM 1270 C C . TRP A 1 160 ? 17.659 33.858 6.721 1.00 8.72 160 TRP A C 1
ATOM 1271 O O . TRP A 1 160 ? 18.244 34.844 6.276 1.00 10.05 160 TRP A O 1
ATOM 1282 N N . GLN A 1 161 ? 17.951 33.322 7.902 1.00 9.44 161 GLN A N 1
ATOM 1283 C CA . GLN A 1 161 ? 19.066 33.836 8.692 1.00 8.81 161 GLN A CA 1
ATOM 1284 C C . GLN A 1 161 ? 20.246 33.052 8.132 1.00 9.80 161 GLN A C 1
ATOM 1285 O O . GLN A 1 161 ? 20.453 31.881 8.469 1.00 9.58 161 GLN A O 1
ATOM 1291 N N . TYR A 1 162 ? 21.017 33.704 7.269 1.00 10.45 162 TYR A N 1
ATOM 1292 C CA . TYR A 1 162 ? 22.120 33.037 6.596 1.00 9.94 162 TYR A CA 1
ATOM 1293 C C . TYR A 1 162 ? 23.482 33.060 7.261 1.00 10.89 162 TYR A C 1
ATOM 1294 O O . TYR A 1 162 ? 24.406 32.391 6.799 1.00 11.55 162 TYR A O 1
ATOM 1303 N N . THR A 1 163 ? 23.613 33.817 8.344 1.00 10.59 163 THR A N 1
ATOM 1304 C CA . THR A 1 163 ? 24.879 33.865 9.057 1.00 11.03 163 THR A CA 1
ATOM 1305 C C . THR A 1 163 ? 24.712 34.424 10.456 1.00 11.35 163 THR A C 1
ATOM 1306 O O . THR A 1 163 ? 23.798 35.210 10.717 1.00 10.66 163 THR A O 1
ATOM 1310 N N . GLU A 1 164 ? 25.586 33.989 11.358 1.00 11.84 164 GLU A N 1
ATOM 1311 C CA . GLU A 1 164 ? 25.578 34.484 12.727 1.00 10.36 164 GLU A CA 1
ATOM 1312 C C . GLU A 1 164 ? 26.937 35.145 12.949 1.00 11.41 164 GLU A C 1
ATOM 1313 O O . GLU A 1 164 ? 27.291 35.508 14.070 1.00 12.61 164 GLU A O 1
ATOM 1319 N N . THR A 1 165 ? 27.689 35.301 11.862 1.00 11.19 165 THR A N 1
ATOM 1320 C CA . THR A 1 165 ? 29.007 35.925 11.922 1.00 12.68 165 THR A CA 1
ATOM 1321 C C . THR A 1 165 ? 29.165 37.075 10.932 1.00 12.51 165 THR A C 1
ATOM 1322 O O . THR A 1 165 ? 30.254 37.316 10.403 1.00 14.76 165 THR A O 1
ATOM 1326 N N . GLY A 1 166 ? 28.072 37.781 10.674 1.00 11.77 166 GLY A N 1
ATOM 1327 C CA . GLY A 1 166 ? 28.145 38.920 9.782 1.00 12.21 166 GLY A CA 1
ATOM 1328 C C . GLY A 1 166 ? 28.775 40.063 10.554 1.00 12.69 166 GLY A C 1
ATOM 1329 O O . GLY A 1 166 ? 28.981 39.965 11.765 1.00 12.62 166 GLY A O 1
ATOM 1330 N N . ASN A 1 167 ? 29.103 41.145 9.861 1.00 12.97 167 ASN A N 1
ATOM 1331 C CA . ASN A 1 167 ? 29.695 42.300 10.516 1.00 14.19 167 ASN A CA 1
ATOM 1332 C C . ASN A 1 167 ? 29.170 43.556 9.840 1.00 14.35 167 ASN A C 1
ATOM 1333 O O . ASN A 1 167 ? 29.289 43.722 8.623 1.00 16.95 167 ASN A O 1
ATOM 1338 N N . VAL A 1 168 ? 28.568 44.429 10.637 1.00 12.68 168 VAL A N 1
ATOM 1339 C CA . VAL A 1 168 ? 28.003 45.672 10.135 1.00 12.57 168 VAL A CA 1
ATOM 1340 C C . VAL A 1 168 ? 28.582 46.857 10.900 1.00 12.13 168 VAL A C 1
ATOM 1341 O O . VAL A 1 168 ? 28.666 46.832 12.127 1.00 12.62 168 VAL A O 1
ATOM 1345 N N . PRO A 1 169 ? 28.996 47.912 10.180 1.00 11.21 169 PRO A N 1
ATOM 1346 C CA . PRO A 1 169 ? 29.564 49.097 10.827 1.00 12.29 169 PRO A CA 1
ATOM 1347 C C . PRO A 1 169 ? 28.660 49.621 11.940 1.00 11.49 169 PRO A C 1
ATOM 1348 O O . PRO A 1 169 ? 27.449 49.768 11.752 1.00 12.03 169 PRO A O 1
ATOM 1352 N N . GLY A 1 170 ? 29.258 49.881 13.100 1.00 13.04 170 GLY A N 1
ATOM 1353 C CA . GLY A 1 170 ? 28.513 50.389 14.238 1.00 13.33 170 GLY A CA 1
ATOM 1354 C C . GLY A 1 170 ? 27.848 49.323 15.090 1.00 12.68 170 GLY A C 1
ATOM 1355 O O . GLY A 1 170 ? 27.386 49.610 16.196 1.00 12.79 170 GLY A O 1
ATOM 1356 N N . ILE A 1 171 ? 27.806 48.093 14.585 1.00 12.40 171 ILE A N 1
ATOM 1357 C CA . ILE A 1 171 ? 27.176 46.985 15.303 1.00 12.43 171 ILE A CA 1
ATOM 1358 C C . ILE A 1 171 ? 28.146 45.861 15.643 1.00 12.19 171 ILE A C 1
ATOM 1359 O O . ILE A 1 171 ? 28.028 45.234 16.694 1.00 13.44 171 ILE A O 1
ATOM 1364 N N . GLY A 1 172 ? 29.103 45.608 14.756 1.00 11.92 172 GLY A N 1
ATOM 1365 C CA . GLY A 1 172 ? 30.047 44.532 14.991 1.00 11.59 172 GLY A CA 1
ATOM 1366 C C . GLY A 1 172 ? 29.461 43.206 14.536 1.00 12.82 172 GLY A C 1
ATOM 1367 O O . GLY A 1 172 ? 28.703 43.158 13.564 1.00 11.91 172 GLY A O 1
ATOM 1368 N N . LYS A 1 173 ? 29.799 42.130 15.240 1.00 11.72 173 LYS A N 1
ATOM 1369 C CA . LYS A 1 173 ? 29.308 40.801 14.891 1.00 11.31 173 LYS A CA 1
ATOM 1370 C C . LYS A 1 173 ? 27.795 40.719 15.040 1.00 12.05 173 LYS A C 1
ATOM 1371 O O . LYS A 1 173 ? 27.238 41.134 16.056 1.00 12.56 173 LYS A O 1
ATOM 1377 N N . CYS A 1 174 ? 27.126 40.169 14.032 1.00 11.40 174 CYS A N 1
ATOM 1378 C CA . CYS A 1 174 ? 25.676 40.069 14.095 1.00 10.73 174 CYS A CA 1
ATOM 1379 C C . CYS A 1 174 ? 25.059 39.034 13.158 1.00 11.03 174 CYS A C 1
ATOM 1380 O O . CYS A 1 174 ? 25.712 38.533 12.236 1.00 12.30 174 CYS A O 1
ATOM 1383 N N . ASP A 1 175 ? 23.794 38.715 13.425 1.00 10.20 175 ASP A N 1
ATOM 1384 C CA . ASP A 1 175 ? 23.017 37.778 12.620 1.00 10.63 175 ASP A CA 1
ATOM 1385 C C . ASP A 1 175 ? 22.464 38.557 11.428 1.00 10.72 175 ASP A C 1
ATOM 1386 O O . ASP A 1 175 ? 21.862 39.617 11.612 1.00 11.35 175 ASP A O 1
ATOM 1391 N N . LEU A 1 176 ? 22.648 38.029 10.221 1.00 10.25 176 LEU A N 1
ATOM 1392 C CA . LEU A 1 176 ? 22.140 38.686 9.019 1.00 10.18 176 LEU A CA 1
ATOM 1393 C C . LEU A 1 176 ? 21.072 37.817 8.359 1.00 9.97 176 LEU A C 1
ATOM 1394 O O . LEU A 1 176 ? 21.160 36.585 8.367 1.00 10.12 176 LEU A O 1
ATOM 1399 N N . ASN A 1 177 ? 20.074 38.476 7.777 1.00 10.33 177 ASN A N 1
ATOM 1400 C CA . ASN A 1 177 ? 18.939 37.791 7.171 1.00 10.16 177 ASN A CA 1
ATOM 1401 C C . ASN A 1 177 ? 18.607 38.264 5.762 1.00 9.99 177 ASN A C 1
ATOM 1402 O O . ASN A 1 177 ? 18.860 39.414 5.405 1.00 12.03 177 ASN A O 1
ATOM 1407 N N . SER A 1 178 ? 18.010 37.374 4.978 1.00 10.68 178 SER A N 1
ATOM 1408 C CA . SER A 1 178 ? 17.608 37.704 3.616 1.00 12.11 178 SER A CA 1
ATOM 1409 C C . SER A 1 178 ? 16.171 37.240 3.389 1.00 11.56 178 SER A C 1
ATOM 1410 O O . SER A 1 178 ? 15.693 36.313 4.046 1.00 12.33 178 SER A O 1
ATOM 1413 N N . LEU A 1 179 ? 15.477 37.890 2.463 1.00 12.14 179 LEU A N 1
ATOM 1414 C CA . LEU A 1 179 ? 14.096 37.531 2.173 1.00 11.89 179 LEU A CA 1
ATOM 1415 C C . LEU A 1 179 ? 14.019 36.569 0.995 1.00 12.10 179 LEU A C 1
ATOM 1416 O O . LEU A 1 179 ? 14.475 36.885 -0.106 1.00 13.56 179 LEU A O 1
ATOM 1421 N N . ILE A 1 180 ? 13.440 35.395 1.232 1.00 9.79 180 ILE A N 1
ATOM 1422 C CA . ILE A 1 180 ? 13.312 34.385 0.189 1.00 11.09 180 ILE A CA 1
ATOM 1423 C C . ILE A 1 180 ? 11.922 33.758 0.131 1.00 11.24 180 ILE A C 1
ATOM 1424 O O . ILE A 1 180 ? 11.762 32.630 -0.338 1.00 13.10 180 ILE A O 1
ATOM 1429 N N . GLY A 1 181 ? 10.923 34.496 0.606 1.00 11.01 181 GLY A N 1
ATOM 1430 C CA . GLY A 1 181 ? 9.552 34.012 0.591 1.00 12.21 181 GLY A CA 1
ATOM 1431 C C . GLY A 1 181 ? 8.660 34.939 -0.218 1.00 12.99 181 GLY A C 1
ATOM 1432 O O . GLY A 1 181 ? 9.094 35.484 -1.237 1.00 13.53 181 GLY A O 1
ATOM 1433 N N . ASN A 1 182 ? 7.420 35.133 0.225 1.00 12.90 182 ASN A N 1
ATOM 1434 C CA . ASN A 1 182 ? 6.506 36.008 -0.505 1.00 13.08 182 ASN A CA 1
ATOM 1435 C C . ASN A 1 182 ? 6.246 37.339 0.190 1.00 13.76 182 ASN A C 1
ATOM 1436 O O . ASN A 1 182 ? 5.307 38.056 -0.156 1.00 15.39 182 ASN A O 1
ATOM 1441 N N . LYS A 1 183 ? 7.088 37.667 1.167 1.00 13.39 183 LYS A N 1
ATOM 1442 C CA . LYS A 1 183 ? 6.970 38.920 1.906 1.00 13.79 183 LYS A CA 1
ATOM 1443 C C . LYS A 1 183 ? 8.119 39.839 1.497 1.00 13.45 183 LYS A C 1
ATOM 1444 O O . LYS A 1 183 ? 9.288 39.502 1.681 1.00 13.89 183 LYS A O 1
ATOM 1450 N N . SER A 1 184 ? 7.781 40.998 0.941 1.00 13.97 184 SER A N 1
ATOM 1451 C CA . SER A 1 184 ? 8.783 41.962 0.497 1.00 13.90 184 SER A CA 1
ATOM 1452 C C . SER A 1 184 ? 9.323 42.781 1.663 1.00 12.77 184 SER A C 1
ATOM 1453 O O . SER A 1 184 ? 8.765 42.762 2.761 1.00 13.10 184 SER A O 1
ATOM 1456 N N . LEU A 1 185 ? 10.409 43.509 1.422 1.00 12.84 185 LEU A N 1
ATOM 1457 C CA . LEU A 1 185 ? 10.993 44.336 2.470 1.00 12.35 185 LEU A CA 1
ATOM 1458 C C . LEU A 1 185 ? 9.968 45.345 2.986 1.00 12.26 185 LEU A C 1
ATOM 1459 O O . LEU A 1 185 ? 9.871 45.581 4.191 1.00 12.14 185 LEU A O 1
ATOM 1464 N N . SER A 1 186 ? 9.199 45.933 2.073 1.00 12.39 186 SER A N 1
ATOM 1465 C CA . SER A 1 186 ? 8.189 46.918 2.443 1.00 14.01 186 SER A CA 1
ATOM 1466 C C . SER A 1 186 ? 7.112 46.348 3.365 1.00 12.55 186 SER A C 1
ATOM 1467 O O . SER A 1 186 ? 6.506 47.081 4.150 1.00 13.14 186 SER A O 1
ATOM 1470 N N . TRP A 1 187 ? 6.870 45.043 3.267 1.00 12.34 187 TRP A N 1
ATOM 1471 C CA . TRP A 1 187 ? 5.874 44.395 4.113 1.00 12.23 187 TRP A CA 1
ATOM 1472 C C . TRP A 1 187 ? 6.345 44.461 5.566 1.00 12.56 187 TRP A C 1
ATOM 1473 O O . TRP A 1 187 ? 5.537 44.578 6.486 1.00 12.93 187 TRP A O 1
ATOM 1484 N N . PHE A 1 188 ? 7.660 44.395 5.766 1.00 11.63 188 PHE A N 1
ATOM 1485 C CA . PHE A 1 188 ? 8.221 44.457 7.112 1.00 12.53 188 PHE A CA 1
ATOM 1486 C C . PHE A 1 188 ? 8.452 45.879 7.616 1.00 13.59 188 PHE A C 1
ATOM 1487 O O . PHE A 1 188 ? 8.158 46.188 8.769 1.00 15.01 188 PHE A O 1
ATOM 1495 N N . THR A 1 189 ? 8.977 46.745 6.755 1.00 13.85 189 THR A N 1
ATOM 1496 C CA . THR A 1 189 ? 9.272 48.118 7.157 1.00 15.24 189 THR A CA 1
ATOM 1497 C C . THR A 1 189 ? 8.063 49.043 7.225 1.00 16.50 189 THR A C 1
ATOM 1498 O O . THR A 1 189 ? 8.062 50.012 7.987 1.00 18.20 189 THR A O 1
ATOM 1502 N N . GLU A 1 190 ? 7.038 48.738 6.436 1.00 17.82 190 GLU A N 1
ATOM 1503 C CA . GLU A 1 190 ? 5.834 49.563 6.372 1.00 20.36 190 GLU A CA 1
ATOM 1504 C C . GLU A 1 190 ? 6.255 51.007 6.114 1.00 21.67 190 GLU A C 1
ATOM 1505 O O . GLU A 1 190 ? 5.713 51.920 6.774 1.00 23.65 190 GLU A O 1
#

Organism: Bacillus anthracis (NCBI:txid1392)

B-factor: mean 14.77, std 6.17, range [7.4, 47.14]

Sequence (189 aa):
SHMGHIIDISKWNGDINWSIAKQHIDFIIARVQDGSNYVDPLYKGYVQAMKQHGIPFGNYAFCRFVSIADAKKEAQDFWNRGDKSATVWVADVEVKTMNDMRAGTQAFIDELYRLGAKKVGLYVGHHMYTPFGMANVKSDFVWIPRYGGNKPAYPCDIWQYTETGNVPGIGKCDLNSLIGNKSLSWFTE

Nearest PDB structures (foldseek):
  3hmc-assembly1_A  TM=1.005E+00  e=7.037E-43  Bacillus anthracis
  2nw0-assembly2_B  TM=9.957E-01  e=1.012E-32  Bacteriophage sp.
  4ff5-assembly1_A  TM=9.317E-01  e=2.508E-16  Streptococcus pneumoniae
  4jz5-assembly1_A  TM=9.396E-01  e=5.666E-16  Listeria phage P40
  2wag-assembly1_A-2  TM=8.080E-01  e=7.012E-11  Bacillus anthracis str. Ames